Protein AF-0000000079738218 (afdb_homodimer)

Organism: Coffea canephora (NCBI:txid49390)

Secondary structure (DSSP, 8-state):
-------------------------HHHHHTT----TT-TTTTTS-TT-HHHHHHHHHHH-HHHHHHHHHHS-HHHHHHHHHHHHHHHHHHHH-TTTHHHHHHHHHHHHHHHHHHHHHHHHHHHHHHHHHHHHHHHHHHHHHS---------TTGGGSGGG------------------------------/-------------------------HHHHHTT----TT-TTTTTS-TT-HHHHHHHHHHH-HHHHHHHHHHS-HHHHHHHHHHHHHHHHHHHH-TTTHHHHHHHHHHHHHHHHHHHHHHHHHHHHHHHHHHHHHHHHHHHHHS---------TTSTTTGGG-----------------TT-----------

pLDDT: mean 72.13, std 31.05, range [17.64, 98.94]

Radius of gyration: 42.07 Å; Cα contacts (8 Å, |Δi|>4): 258; chains: 2; bounding box: 99×129×127 Å

Foldseek 3Di:
DPPPPPPPDPPDPPVPPVPPPPDAFLQCVVVVHDHDPVRPCCVQGHPVHNVLCVLLCVVQNPVRLSVVLVVDDVVCNNVVSVVSSQQSVQCVVPVPQGVVVVVVVVVVVVVVVVVVVVVVVVVVVVVVVVVVVVVVVVVCVVCPDDPPPPPPPPPPVPDPPPPPPPDPPPPPDPVCPCPPPVPDDPPPPDD/DDPPPPPPDPPDPPVPPVPPPPDAFLQCVVVVHDHDPVRPCCVQGHPVHNVLCVLLCVVQNPVRLSVVLVVDDVVCNNVVSVVSSQQSVQCVVPVPQGVVVVVVVVVVVVVVVVVVVVVVVVVVVVVVVVVVVVVVVVVCVVCPDDPPPPPCVVPVVPPPPPPPPPDPPPPDDPPPPCPVDDPDDDDDDDD

Structure (mmCIF, N/CA/C/O backbone):
data_AF-0000000079738218-model_v1
#
loop_
_entity.id
_entity.type
_entity.pdbx_description
1 polymer 'LOB domain-containing protein'
#
loop_
_atom_site.group_PDB
_atom_site.id
_atom_site.type_symbol
_atom_site.label_atom_id
_atom_site.label_alt_id
_atom_site.label_comp_id
_atom_site.label_asym_id
_atom_site.label_entity_id
_atom_site.label_seq_id
_atom_site.pdbx_PDB_ins_code
_atom_site.Cartn_x
_atom_site.Cartn_y
_atom_site.Cartn_z
_atom_site.occupancy
_atom_site.B_iso_or_equiv
_atom_site.auth_seq_id
_atom_site.auth_comp_id
_atom_site.auth_asym_id
_atom_site.auth_atom_id
_atom_site.pdbx_PDB_model_num
ATOM 1 N N . MET A 1 1 ? -51.562 2.41 74.438 1 31.67 1 MET A N 1
ATOM 2 C CA . MET A 1 1 ? -50.406 3.205 74.062 1 31.67 1 MET A CA 1
ATOM 3 C C . MET A 1 1 ? -49.875 2.715 72.688 1 31.67 1 MET A C 1
ATOM 5 O O . MET A 1 1 ? -49.344 1.608 72.625 1 31.67 1 MET A O 1
ATOM 9 N N . GLU A 1 2 ? -50.594 3.092 71.562 1 37 2 GLU A N 1
ATOM 10 C CA . GLU A 1 2 ? -50.5 2.82 70.125 1 37 2 GLU A CA 1
ATOM 11 C C . GLU A 1 2 ? -49.188 3.346 69.562 1 37 2 GLU A C 1
ATOM 13 O O . GLU A 1 2 ? -48.875 4.523 69.688 1 37 2 GLU A O 1
ATOM 18 N N . HIS A 1 3 ? -48.188 2.527 69.5 1 36.22 3 HIS A N 1
ATOM 19 C CA . HIS A 1 3 ? -46.844 2.736 68.938 1 36.22 3 HIS A CA 1
ATOM 20 C C . HIS A 1 3 ? -46.938 3.215 67.5 1 36.22 3 HIS A C 1
ATOM 22 O O . HIS A 1 3 ? -47.406 2.486 66.625 1 36.22 3 HIS A O 1
ATOM 28 N N . CYS A 1 4 ? -47.188 4.48 67.25 1 35.5 4 CYS A N 1
ATOM 29 C CA . CYS A 1 4 ? -47.188 5.129 65.938 1 35.5 4 CYS A CA 1
ATOM 30 C C . CYS A 1 4 ? -45.875 4.887 65.25 1 35.5 4 CYS A C 1
ATOM 32 O O . CYS A 1 4 ? -44.812 5.258 65.75 1 35.5 4 CYS A O 1
ATOM 34 N N . ARG A 1 5 ? -45.781 3.814 64.438 1 33.47 5 ARG A N 1
ATOM 35 C CA . ARG A 1 5 ? -44.688 3.449 63.562 1 33.47 5 ARG A CA 1
ATOM 36 C C . ARG A 1 5 ? -44.281 4.617 62.656 1 33.47 5 ARG A C 1
ATOM 38 O O . ARG A 1 5 ? -45.094 5.141 61.906 1 33.47 5 ARG A O 1
ATOM 45 N N . GLN A 1 6 ? -43.406 5.527 63.188 1 34.97 6 GLN A N 1
ATOM 46 C CA . GLN A 1 6 ? -42.781 6.566 62.375 1 34.97 6 GLN A CA 1
ATOM 47 C C . GLN A 1 6 ? -42.281 6 61.031 1 34.97 6 GLN A C 1
ATOM 49 O O . GLN A 1 6 ? -41.562 5.008 61 1 34.97 6 GLN A O 1
ATOM 54 N N . GLN A 1 7 ? -43.062 6.129 59.969 1 33.34 7 GLN A N 1
ATOM 55 C CA . GLN A 1 7 ? -42.719 5.836 58.594 1 33.34 7 GLN A CA 1
ATOM 56 C C . GLN A 1 7 ? -41.438 6.555 58.188 1 33.34 7 GLN A C 1
ATOM 58 O O . GLN A 1 7 ? -41.344 7.781 58.25 1 33.34 7 GLN A O 1
ATOM 63 N N . SER A 1 8 ? -40.219 5.934 58.406 1 39.81 8 SER A N 1
ATOM 64 C CA . SER A 1 8 ? -38.938 6.398 57.906 1 39.81 8 SER A CA 1
ATOM 65 C C . SER A 1 8 ? -39.031 6.836 56.438 1 39.81 8 SER A C 1
ATOM 67 O O . SER A 1 8 ? -39.531 6.094 55.594 1 39.81 8 SER A O 1
ATOM 69 N N . THR A 1 9 ? -39.219 8.141 56.188 1 42.69 9 THR A N 1
ATOM 70 C CA . THR A 1 9 ? -39.188 8.711 54.875 1 42.69 9 THR A CA 1
ATOM 71 C C . THR A 1 9 ? -37.938 8.203 54.094 1 42.69 9 THR A C 1
ATOM 73 O O . THR A 1 9 ? -36.844 8.133 54.656 1 42.69 9 THR A O 1
ATOM 76 N N . PRO A 1 10 ? -38.125 7.438 53 1 45.19 10 PRO A N 1
ATOM 77 C CA . PRO A 1 10 ? -37 6.934 52.188 1 45.19 10 PRO A CA 1
ATOM 78 C C . PRO A 1 10 ? -35.969 8.016 51.906 1 45.19 10 PRO A C 1
ATOM 80 O O . PRO A 1 10 ? -36.312 9.203 51.875 1 45.19 10 PRO A O 1
ATOM 83 N N . PRO A 1 11 ? -34.656 7.828 52.219 1 42.53 11 PRO A N 1
ATOM 84 C CA . PRO A 1 11 ? -33.625 8.82 51.938 1 42.53 11 PRO A CA 1
ATOM 85 C C . PRO A 1 11 ? -33.75 9.398 50.531 1 42.53 11 PRO A C 1
ATOM 87 O O . PRO A 1 11 ? -34.281 8.75 49.625 1 42.53 11 PRO A O 1
ATOM 90 N N . CYS A 1 12 ? -33.906 10.711 50.375 1 43.84 12 CYS A N 1
ATOM 91 C CA . CYS A 1 12 ? -33.875 11.438 49.125 1 43.84 12 CYS A CA 1
ATOM 92 C C . CYS A 1 12 ? -32.75 10.93 48.219 1 43.84 12 CYS A C 1
ATOM 94 O O . CYS A 1 12 ? -31.641 10.672 48.719 1 43.84 12 CYS A O 1
ATOM 96 N N . PRO A 1 13 ? -33.062 10.305 47.094 1 39.94 13 PRO A N 1
ATOM 97 C CA . PRO A 1 13 ? -31.953 9.922 46.188 1 39.94 13 PRO A CA 1
ATOM 98 C C . PRO A 1 13 ? -30.875 10.992 46.094 1 39.94 13 PRO A C 1
ATOM 100 O O . PRO A 1 13 ? -31.156 12.18 46.281 1 39.94 13 PRO A O 1
ATOM 103 N N . ASP A 1 14 ? -29.703 10.82 46.656 1 41.62 14 ASP A N 1
ATOM 104 C CA . ASP A 1 14 ? -28.547 11.688 46.469 1 41.62 14 ASP A CA 1
ATOM 105 C C . ASP A 1 14 ? -28.531 12.312 45.094 1 41.62 14 ASP A C 1
ATOM 107 O O . ASP A 1 14 ? -28.406 11.602 44.094 1 41.62 14 ASP A O 1
ATOM 111 N N . GLN A 1 15 ? -29.344 13.273 44.75 1 40.94 15 GLN A N 1
ATOM 112 C CA . GLN A 1 15 ? -29.312 14.086 43.531 1 40.94 15 GLN A CA 1
ATOM 113 C C . GLN A 1 15 ? -27.875 14.367 43.094 1 40.94 15 GLN A C 1
ATOM 115 O O . GLN A 1 15 ? -27.641 15.078 42.125 1 40.94 15 GLN A O 1
ATOM 120 N N . ASN A 1 16 ? -27.016 14.406 44.094 1 41.84 16 ASN A N 1
ATOM 121 C CA . ASN A 1 16 ? -25.703 14.836 43.625 1 41.84 16 ASN A CA 1
ATOM 122 C C . ASN A 1 16 ? -25.156 13.883 42.562 1 41.84 16 ASN A C 1
ATOM 124 O O . ASN A 1 16 ? -24.219 13.133 42.812 1 41.84 16 ASN A O 1
ATOM 128 N N . ALA A 1 17 ? -26 13.039 42 1 43.94 17 ALA A N 1
ATOM 129 C CA . ALA A 1 17 ? -25.375 12.305 40.906 1 43.94 17 ALA A CA 1
ATOM 130 C C . ALA A 1 17 ? -24.547 13.242 40.031 1 43.94 17 ALA A C 1
ATOM 132 O O . ALA A 1 17 ? -25.062 14.234 39.5 1 43.94 17 ALA A O 1
ATOM 133 N N . THR A 1 18 ? -23.297 13.508 40.438 1 44.38 18 THR A N 1
ATOM 134 C CA . THR A 1 18 ? -22.375 14.172 39.531 1 44.38 18 THR A CA 1
ATOM 135 C C . THR A 1 18 ? -22.719 13.844 38.062 1 44.38 18 THR A C 1
ATOM 137 O O . THR A 1 18 ? -22.984 12.68 37.75 1 44.38 18 THR A O 1
ATOM 140 N N . PRO A 1 19 ? -23.375 14.75 37.406 1 48.25 19 PRO A N 1
ATOM 141 C CA . PRO A 1 19 ? -23.656 14.469 36 1 48.25 19 PRO A CA 1
ATOM 142 C C . PRO A 1 19 ? -22.641 13.516 35.375 1 48.25 19 PRO A C 1
ATOM 144 O O . PRO A 1 19 ? -21.516 13.422 35.844 1 48.25 19 PRO A O 1
ATOM 147 N N . PRO A 1 20 ? -23 12.477 34.812 1 47.41 20 PRO A N 1
ATOM 148 C CA . PRO A 1 20 ? -22 11.609 34.156 1 47.41 20 PRO A CA 1
ATOM 149 C C . PRO A 1 20 ? -20.812 12.391 33.625 1 47.41 20 PRO A C 1
ATOM 151 O O . PRO A 1 20 ? -21 13.391 32.906 1 47.41 20 PRO A O 1
ATOM 154 N N . ILE A 1 21 ? -19.812 12.828 34.344 1 48.22 21 ILE A N 1
ATOM 155 C CA . ILE A 1 21 ? -18.547 13.398 33.906 1 48.22 21 ILE A CA 1
ATOM 156 C C . ILE A 1 21 ? -18.281 13.039 32.438 1 48.22 21 ILE A C 1
ATOM 158 O O . ILE A 1 21 ? -18.141 11.859 32.125 1 48.22 21 ILE A O 1
ATOM 162 N N . GLN A 1 22 ? -19.016 13.57 31.594 1 59.44 22 GLN A N 1
ATOM 163 C CA . GLN A 1 22 ? -18.766 13.352 30.188 1 59.44 22 GLN A CA 1
ATOM 164 C C . GLN A 1 22 ? -17.266 13.461 29.875 1 59.44 22 GLN A C 1
ATOM 166 O O . GLN A 1 22 ? -16.641 14.469 30.172 1 59.44 22 GLN A O 1
ATOM 171 N N . TYR A 1 23 ? -16.344 12.523 30.047 1 78.25 23 TYR A N 1
ATOM 172 C CA . TYR A 1 23 ? -14.906 12.453 29.797 1 78.25 23 TYR A CA 1
ATOM 173 C C . TYR A 1 23 ? -14.555 13.023 28.438 1 78.25 23 TYR A C 1
ATOM 175 O O . TYR A 1 23 ? -15.234 12.734 27.438 1 78.25 23 TYR A O 1
ATOM 183 N N . PRO A 1 24 ? -13.781 14.148 28.406 1 90.19 24 PRO A N 1
ATOM 184 C CA . PRO A 1 24 ? -13.336 14.711 27.125 1 90.19 24 PRO A CA 1
ATOM 185 C C . PRO A 1 24 ? -12.789 13.648 26.172 1 90.19 24 PRO A C 1
ATOM 187 O O . PRO A 1 24 ? -12.32 12.602 26.609 1 90.19 24 PRO A O 1
ATOM 190 N N . CYS A 1 25 ? -13.047 13.82 24.938 1 95.44 25 CYS A N 1
ATOM 191 C CA . CYS A 1 25 ? -12.477 12.891 23.969 1 95.44 25 CYS A CA 1
ATOM 192 C C . CYS A 1 25 ? -10.953 12.953 24 1 95.44 25 CYS A C 1
ATOM 194 O O . CYS A 1 25 ? -10.375 13.859 24.594 1 95.44 25 CYS A O 1
ATOM 196 N N . ALA A 1 26 ? -10.273 12.062 23.469 1 96.69 26 ALA A N 1
ATOM 197 C CA . ALA A 1 26 ? -8.82 11.961 23.5 1 96.69 26 ALA A CA 1
ATOM 198 C C . ALA A 1 26 ? -8.172 13.141 22.781 1 96.69 26 ALA A C 1
ATOM 200 O O . ALA A 1 26 ? -7.102 13.609 23.172 1 96.69 26 ALA A O 1
ATOM 201 N N . ALA A 1 27 ? -8.844 13.625 21.75 1 97 27 ALA A N 1
ATOM 202 C CA . ALA A 1 27 ? -8.32 14.758 20.984 1 97 27 ALA A CA 1
ATOM 203 C C . ALA A 1 27 ? -8.312 16.031 21.828 1 97 27 ALA A C 1
ATOM 205 O O . ALA A 1 27 ? -7.277 16.688 21.938 1 97 27 ALA A O 1
ATOM 206 N N . CYS A 1 28 ? -9.391 16.312 22.422 1 96.81 28 CYS A N 1
ATOM 207 C CA . CYS A 1 28 ? -9.508 17.531 23.203 1 96.81 28 CYS A CA 1
ATOM 208 C C . CYS A 1 28 ? -8.602 17.484 24.422 1 96.81 28 CYS A C 1
ATOM 210 O O . CYS A 1 28 ? -8.016 18.5 24.812 1 96.81 28 CYS A O 1
ATOM 212 N N . LYS A 1 29 ? -8.492 16.344 25 1 95.31 29 LYS A N 1
ATOM 213 C CA . LYS A 1 29 ? -7.555 16.172 26.094 1 95.31 29 LYS A CA 1
ATOM 214 C C . LYS A 1 29 ? -6.125 16.469 25.656 1 95.31 29 LYS A C 1
ATOM 216 O O . LYS A 1 29 ? -5.391 17.188 26.328 1 95.31 29 LYS A O 1
ATOM 221 N N . SER A 1 30 ? -5.742 15.867 24.547 1 95.62 30 SER A N 1
ATOM 222 C CA . SER A 1 30 ? -4.395 16.031 24.016 1 95.62 30 SER A CA 1
ATOM 223 C C . SER A 1 30 ? -4.129 17.484 23.625 1 95.62 30 SER A C 1
ATOM 225 O O . SER A 1 30 ? -3 17.969 23.734 1 95.62 30 SER A O 1
ATOM 227 N N . LEU A 1 31 ? -5.113 18.125 23.172 1 95.5 31 LEU A N 1
ATOM 228 C CA . LEU A 1 31 ? -4.969 19.5 22.703 1 95.5 31 LEU A CA 1
ATOM 229 C C . LEU A 1 31 ? -5.18 20.5 23.844 1 95.5 31 LEU A C 1
ATOM 231 O O . LEU A 1 31 ? -5.078 21.703 23.641 1 95.5 31 LEU A O 1
ATOM 235 N N . ARG A 1 32 ? -5.547 19.953 24.984 1 94.38 32 ARG A N 1
ATOM 236 C CA . ARG A 1 32 ? -5.754 20.75 26.188 1 94.38 32 ARG A CA 1
ATOM 237 C C . ARG A 1 32 ? -6.836 21.797 25.969 1 94.38 32 ARG A C 1
ATOM 239 O O . ARG A 1 32 ? -6.637 22.984 26.281 1 94.38 32 ARG A O 1
ATOM 246 N N . ARG A 1 33 ? -7.918 21.359 25.453 1 93.5 33 ARG A N 1
ATOM 247 C CA . ARG A 1 33 ? -9.086 22.219 25.266 1 93.5 33 ARG A CA 1
ATOM 248 C C . ARG A 1 33 ? -10.344 21.562 25.828 1 93.5 33 ARG A C 1
ATOM 250 O O . ARG A 1 33 ? -10.352 20.359 26.125 1 93.5 33 ARG A O 1
ATOM 257 N N . ARG A 1 34 ? -11.336 22.406 25.984 1 93.31 34 ARG A N 1
ATOM 258 C CA . ARG A 1 34 ? -12.633 21.891 26.422 1 93.31 34 ARG A CA 1
ATOM 259 C C . ARG A 1 34 ? -13.32 21.109 25.312 1 93.31 34 ARG A C 1
ATOM 261 O O . ARG A 1 34 ? -13.305 21.516 24.156 1 93.31 34 ARG A O 1
ATOM 268 N N . CYS A 1 35 ? -13.883 20 25.703 1 95.31 35 CYS A N 1
ATOM 269 C CA . CYS A 1 35 ? -14.57 19.141 24.75 1 95.31 35 CYS A CA 1
ATOM 270 C C . CYS A 1 35 ? -16.062 19.438 24.719 1 95.31 35 CYS A C 1
ATOM 272 O O . CYS A 1 35 ? -16.797 19.016 25.609 1 95.31 35 CYS A O 1
ATOM 274 N N . PRO A 1 36 ? -16.547 20.125 23.719 1 93.38 36 PRO A N 1
ATOM 275 C CA . PRO A 1 36 ? -17.969 20.438 23.656 1 93.38 36 PRO A CA 1
ATOM 276 C C . PRO A 1 36 ? -18.828 19.219 23.312 1 93.38 36 PRO A C 1
ATOM 278 O O . PRO A 1 36 ? -18.297 18.203 22.859 1 93.38 36 PRO A O 1
ATOM 281 N N . ASP A 1 37 ? -20.125 19.234 23.5 1 91.12 37 ASP A N 1
ATOM 282 C CA . ASP A 1 37 ? -21.047 18.141 23.266 1 91.12 37 ASP A CA 1
ATOM 283 C C . ASP A 1 37 ? -21.094 17.766 21.781 1 91.12 37 ASP A C 1
ATOM 285 O O . ASP A 1 37 ? -21.297 16.594 21.438 1 91.12 37 ASP A O 1
ATOM 289 N N . ASN A 1 38 ? -20.797 18.641 20.875 1 92 38 ASN A N 1
ATOM 290 C CA . ASN A 1 38 ? -20.828 18.406 19.438 1 92 38 ASN A CA 1
ATOM 291 C C . ASN A 1 38 ? -19.438 18.344 18.844 1 92 38 ASN A C 1
ATOM 293 O O . ASN A 1 38 ? -19.203 18.797 17.719 1 92 38 ASN A O 1
ATOM 297 N N . CYS A 1 39 ? -18.547 17.797 19.641 1 94.38 39 CYS A N 1
ATOM 298 C CA . CYS A 1 39 ? -17.172 17.719 19.188 1 94.38 39 CYS A CA 1
ATOM 299 C C . CYS A 1 39 ? -17.047 16.844 17.953 1 94.38 39 CYS A C 1
ATOM 301 O O . CYS A 1 39 ? -17.422 15.672 17.969 1 94.38 39 CYS A O 1
ATOM 303 N N . VAL A 1 40 ? -16.5 17.359 16.906 1 93.69 40 VAL A N 1
ATOM 304 C CA . VAL A 1 40 ? -16.422 16.688 15.617 1 93.69 40 VAL A CA 1
ATOM 305 C C . VAL A 1 40 ? -15.438 15.523 15.688 1 93.69 40 VAL A C 1
ATOM 307 O O . VAL A 1 40 ? -15.516 14.586 14.891 1 93.69 40 VAL A O 1
ATOM 310 N N . LEU A 1 41 ? -14.578 15.539 16.656 1 96.06 41 LEU A N 1
ATOM 311 C CA . LEU A 1 41 ? -13.523 14.531 16.734 1 96.06 41 LEU A CA 1
ATOM 312 C C . LEU A 1 41 ? -13.914 13.422 17.703 1 96.06 41 LEU A C 1
ATOM 314 O O . LEU A 1 41 ? -13.367 12.312 17.641 1 96.06 41 LEU A O 1
ATOM 318 N N . ALA A 1 42 ? -14.883 13.641 18.578 1 95.56 42 ALA A N 1
ATOM 319 C CA . ALA A 1 42 ? -15.234 12.75 19.688 1 95.56 42 ALA A CA 1
ATOM 320 C C . ALA A 1 42 ? -15.633 11.375 19.172 1 95.56 42 ALA A C 1
ATOM 322 O O . ALA A 1 42 ? -15.234 10.352 19.734 1 95.56 42 ALA A O 1
ATOM 323 N N . PRO A 1 43 ? -16.359 11.266 18.078 1 94.94 43 PRO A N 1
ATOM 324 C CA . PRO A 1 43 ? -16.781 9.945 17.609 1 94.94 43 PRO A CA 1
ATOM 325 C C . PRO A 1 43 ? -15.602 9.094 17.141 1 94.94 43 PRO A C 1
ATOM 327 O O . PRO A 1 43 ? -15.688 7.859 17.141 1 94.94 43 PRO A O 1
ATOM 330 N N . TYR A 1 44 ? -14.523 9.719 16.844 1 96.56 44 TYR A N 1
ATOM 331 C CA . TYR A 1 44 ? -13.438 8.992 16.188 1 96.56 44 TYR A CA 1
ATOM 332 C C . TYR A 1 44 ? -12.266 8.805 17.156 1 96.56 44 TYR A C 1
ATOM 334 O O . TYR A 1 44 ? -11.367 7.996 16.891 1 96.56 44 TYR A O 1
ATOM 342 N N . PHE A 1 45 ? -12.32 9.562 18.266 1 96.88 45 PHE A N 1
ATOM 343 C CA . PHE A 1 45 ? -11.211 9.508 19.219 1 96.88 45 PHE A CA 1
ATOM 344 C C . PHE A 1 45 ? -11.727 9.422 20.656 1 96.88 45 PHE A C 1
ATOM 346 O O . PHE A 1 45 ? -11.57 10.359 21.438 1 96.88 45 PHE A O 1
ATOM 353 N N . PRO A 1 46 ? -12.203 8.281 20.984 1 94.31 46 PRO A N 1
ATOM 354 C CA . PRO A 1 46 ? -12.688 8.109 22.359 1 94.31 46 PRO A CA 1
ATOM 355 C C . PRO A 1 46 ? -11.562 8.188 23.391 1 94.31 46 PRO A C 1
ATOM 357 O O . PRO A 1 46 ? -10.398 7.945 23.062 1 94.31 46 PRO A O 1
ATOM 360 N N . SER A 1 47 ? -11.875 8.453 24.609 1 92.88 47 SER A N 1
ATOM 361 C CA . SER A 1 47 ? -10.914 8.641 25.688 1 92.88 47 SER A CA 1
ATOM 362 C C . SER A 1 47 ? -10.156 7.352 25.984 1 92.88 47 SER A C 1
ATOM 364 O O . SER A 1 47 ? -9.039 7.387 26.5 1 92.88 47 SER A O 1
ATOM 366 N N . SER A 1 48 ? -10.742 6.309 25.594 1 92.75 48 SER A N 1
ATOM 367 C CA . SER A 1 48 ? -10.133 5.008 25.844 1 92.75 48 SER A CA 1
ATOM 368 C C . SER A 1 48 ? -9.008 4.719 24.859 1 92.75 48 SER A C 1
ATOM 370 O O . SER A 1 48 ? -8.203 3.812 25.078 1 92.75 48 SER A O 1
ATOM 372 N N . GLU A 1 49 ? -8.875 5.492 23.734 1 92.88 49 GLU A N 1
ATOM 373 C CA . GLU A 1 49 ? -7.859 5.254 22.719 1 92.88 49 GLU A CA 1
ATOM 374 C C . GLU A 1 49 ? -7.02 6.5 22.469 1 92.88 49 GLU A C 1
ATOM 376 O O . GLU A 1 49 ? -6.98 7.02 21.344 1 92.88 49 GLU A O 1
ATOM 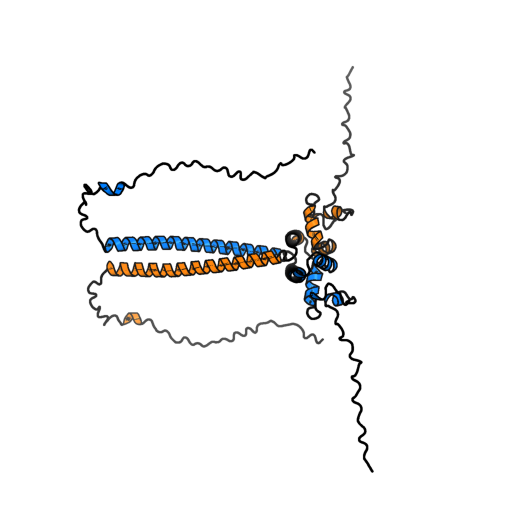381 N N . PRO A 1 50 ? -6.301 6.93 23.438 1 93.38 50 PRO A N 1
ATOM 382 C CA . PRO A 1 50 ? -5.559 8.188 23.312 1 93.38 50 PRO A CA 1
ATOM 383 C C . PRO A 1 50 ? -4.469 8.125 22.234 1 93.38 50 PRO A C 1
ATOM 385 O O . PRO A 1 50 ? -4.168 9.133 21.594 1 93.38 50 PRO A O 1
ATOM 388 N N . LEU A 1 51 ? -3.896 6.977 21.984 1 96.25 51 LEU A N 1
ATOM 389 C CA . LEU A 1 51 ? -2.805 6.836 21.016 1 96.25 51 LEU A CA 1
ATOM 390 C C . LEU A 1 51 ? -3.303 7.051 19.594 1 96.25 51 LEU A C 1
ATOM 392 O O . LEU A 1 51 ? -2.57 7.566 18.75 1 96.25 51 LEU A O 1
ATOM 396 N N . ARG A 1 52 ? -4.547 6.715 19.422 1 97.06 52 ARG A N 1
ATOM 397 C CA . ARG A 1 52 ? -5.133 6.844 18.094 1 97.06 52 ARG A CA 1
ATOM 398 C C . ARG A 1 52 ? -5.055 8.281 17.609 1 97.06 52 ARG A C 1
ATOM 400 O O . ARG A 1 52 ? -4.621 8.531 16.484 1 97.06 52 ARG A O 1
ATOM 407 N N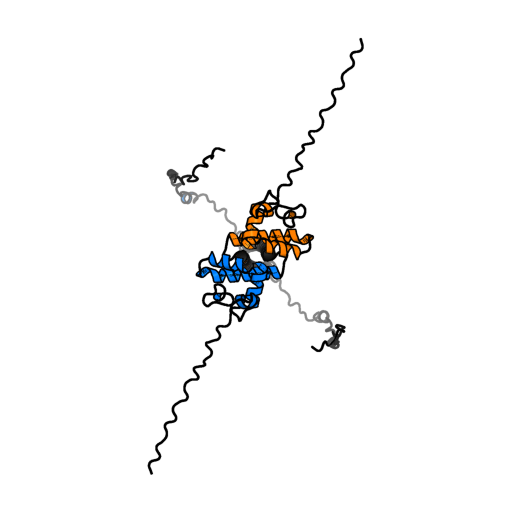 . PHE A 1 53 ? -5.426 9.195 18.422 1 96.88 53 PHE A N 1
ATOM 408 C CA . PHE A 1 53 ? -5.379 10.602 18.031 1 96.88 53 PHE A CA 1
ATOM 409 C C . PHE A 1 53 ? -3.938 11.078 17.906 1 96.88 53 PHE A C 1
ATOM 411 O O . PHE A 1 53 ? -3.607 11.828 16.984 1 96.88 53 PHE A O 1
ATOM 418 N N . THR A 1 54 ? -3.059 10.648 18.781 1 97.19 54 THR A N 1
ATOM 419 C CA . THR A 1 54 ? -1.666 11.078 18.766 1 97.19 54 THR A CA 1
ATOM 420 C C . THR A 1 54 ? -1 10.711 17.453 1 97.19 54 THR A C 1
ATOM 422 O O . THR A 1 54 ? -0.245 11.508 16.891 1 97.19 54 THR A O 1
ATOM 425 N N . ILE A 1 55 ? -1.336 9.586 17 1 97.25 55 ILE A N 1
ATOM 426 C CA . ILE A 1 55 ? -0.738 9.062 15.773 1 97.25 55 ILE A CA 1
ATOM 427 C C . ILE A 1 55 ? -1.151 9.93 14.578 1 97.25 55 ILE A C 1
ATOM 429 O O . ILE A 1 55 ? -0.301 10.398 13.82 1 97.25 55 ILE A O 1
ATOM 433 N N . VAL A 1 56 ? -2.41 10.141 14.531 1 97.62 56 VAL A N 1
ATOM 434 C CA . VAL A 1 56 ? -2.898 10.852 13.352 1 97.62 56 VAL A CA 1
ATOM 435 C C . VAL A 1 56 ? -2.568 12.336 13.477 1 97.62 56 VAL A C 1
ATOM 437 O O . VAL A 1 56 ? -2.262 12.992 12.477 1 97.62 56 VAL A O 1
ATOM 440 N N . HIS A 1 57 ? -2.535 12.875 14.625 1 96.81 57 HIS A N 1
ATOM 441 C CA . HIS A 1 57 ? -2.211 14.273 14.867 1 96.81 57 HIS A CA 1
ATOM 442 C C . HIS A 1 57 ? -0.768 14.578 14.484 1 96.81 57 HIS A C 1
ATOM 444 O O . HIS A 1 57 ? -0.479 15.656 13.953 1 96.81 57 HIS A O 1
ATOM 450 N N . LYS A 1 58 ? 0.092 13.68 14.82 1 95.19 58 LYS A N 1
ATOM 451 C CA . LYS A 1 58 ? 1.513 13.875 14.547 1 95.19 58 LYS A CA 1
ATOM 452 C C . LYS A 1 58 ? 1.771 14.008 13.055 1 95.19 58 LYS A C 1
ATOM 454 O O . LYS A 1 58 ? 2.662 14.75 12.633 1 95.19 58 LYS A O 1
ATOM 459 N N . VAL A 1 59 ? 0.974 13.406 12.266 1 96.44 59 VAL A N 1
ATOM 460 C CA . VAL A 1 59 ? 1.265 13.312 10.836 1 96.44 59 VAL A CA 1
ATOM 461 C C . VAL A 1 59 ? 0.45 14.359 10.078 1 96.44 59 VAL A C 1
ATOM 463 O O . VAL A 1 59 ? 0.98 15.062 9.211 1 96.44 59 VAL A O 1
ATOM 466 N N . TYR A 1 60 ? -0.771 14.57 10.469 1 96.38 60 TYR A N 1
ATOM 467 C CA . TYR A 1 60 ? -1.65 15.391 9.641 1 96.38 60 TYR A CA 1
ATOM 468 C C . TYR A 1 60 ? -1.943 16.719 10.312 1 96.38 60 TYR A C 1
ATOM 470 O O . TYR A 1 60 ? -2.258 17.703 9.641 1 96.38 60 TYR A O 1
ATOM 478 N N . GLY A 1 61 ? -1.913 16.734 11.602 1 94.62 61 GLY A N 1
ATOM 479 C CA . GLY A 1 61 ? -2.348 17.922 12.336 1 94.62 61 GLY A CA 1
ATOM 480 C C . GLY A 1 61 ? -3.848 17.953 12.562 1 94.62 61 GLY A C 1
ATOM 481 O O . GLY A 1 61 ? -4.617 17.422 11.766 1 94.62 61 GLY A O 1
ATOM 482 N N . ALA A 1 62 ? -4.242 18.578 13.586 1 93.94 62 ALA A N 1
ATOM 483 C CA . ALA A 1 62 ? -5.641 18.609 14.008 1 93.94 62 ALA A CA 1
ATOM 484 C C . ALA A 1 62 ? -6.5 19.359 12.992 1 93.94 62 ALA A C 1
ATOM 486 O O . ALA A 1 62 ? -7.594 18.906 12.648 1 93.94 62 ALA A O 1
ATOM 487 N N . SER A 1 63 ? -6.016 20.469 12.445 1 92.56 63 SER A N 1
ATOM 488 C CA . SER A 1 63 ? -6.785 21.281 11.516 1 92.56 63 SER A CA 1
ATOM 489 C C . SER A 1 63 ? -7.066 20.531 10.219 1 92.56 63 SER A C 1
ATOM 491 O O . SER A 1 63 ? -8.18 20.578 9.695 1 92.56 63 SER A O 1
ATOM 493 N N . ASN A 1 64 ? -6.07 19.859 9.805 1 93.5 64 ASN A N 1
ATOM 494 C CA . ASN A 1 64 ? -6.23 19.109 8.562 1 93.5 64 ASN A CA 1
ATOM 495 C C . ASN A 1 64 ? -7.191 17.938 8.734 1 93.5 64 ASN A C 1
ATOM 497 O O . ASN A 1 64 ? -7.961 17.625 7.828 1 93.5 64 ASN A O 1
ATOM 501 N N . ILE A 1 65 ? -7.137 17.312 9.883 1 95.88 65 ILE A N 1
ATOM 502 C CA . ILE A 1 65 ? -8.031 16.203 10.172 1 95.88 65 ILE A CA 1
ATOM 503 C C . ILE A 1 65 ? -9.484 16.688 10.148 1 95.88 65 ILE A C 1
ATOM 505 O O . ILE A 1 65 ? -10.336 16.078 9.492 1 95.88 65 ILE A O 1
ATOM 509 N N . VAL A 1 66 ? -9.734 17.766 10.805 1 95.56 66 VAL A N 1
ATOM 510 C CA . VAL A 1 66 ? -11.086 18.312 10.891 1 95.56 66 VAL A CA 1
ATOM 511 C C . VAL A 1 66 ? -11.562 18.719 9.5 1 95.56 66 VAL A C 1
ATOM 513 O O . VAL A 1 66 ? -12.695 18.422 9.109 1 95.56 66 VAL A O 1
ATOM 516 N N . ARG A 1 67 ? -10.695 19.391 8.758 1 95.06 67 ARG A N 1
ATOM 517 C CA . ARG A 1 67 ? -11.023 19.812 7.402 1 95.06 67 ARG A CA 1
ATOM 518 C C . ARG A 1 67 ? -11.414 18.609 6.539 1 95.06 67 ARG A C 1
ATOM 520 O O . ARG A 1 67 ? -12.406 18.656 5.816 1 95.06 67 ARG A O 1
ATOM 527 N N . ARG A 1 68 ? -10.727 17.531 6.645 1 94.75 68 ARG A N 1
ATOM 528 C CA . ARG A 1 68 ? -10.969 16.344 5.832 1 94.75 68 ARG A CA 1
ATOM 529 C C . ARG A 1 68 ? -12.281 15.672 6.227 1 94.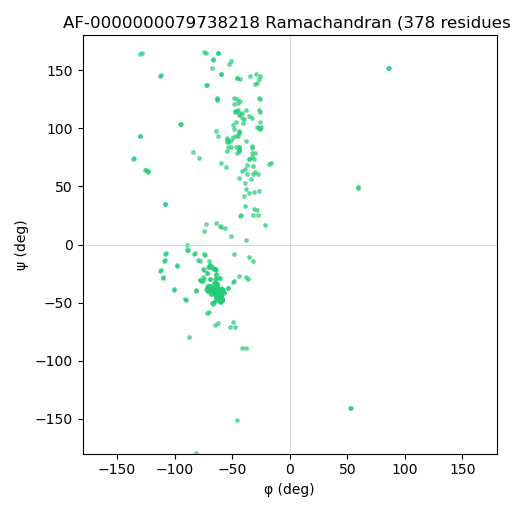75 68 ARG A C 1
ATOM 531 O O . ARG A 1 68 ? -13.031 15.203 5.363 1 94.75 68 ARG A O 1
ATOM 538 N N . LEU A 1 69 ? -12.477 15.656 7.469 1 95.19 69 LEU A N 1
ATOM 539 C CA . LEU A 1 69 ? -13.727 15.07 7.949 1 95.19 69 LEU A CA 1
ATOM 540 C C . LEU A 1 69 ? -14.93 15.859 7.453 1 95.19 69 LEU A C 1
ATOM 542 O O . LEU A 1 69 ? -15.945 15.281 7.074 1 95.19 69 LEU A O 1
ATOM 546 N N . GLN A 1 70 ? -14.758 17.125 7.391 1 94.44 70 GLN A N 1
ATOM 547 C CA . GLN A 1 70 ? -15.859 18 7.012 1 94.44 70 GLN A CA 1
ATOM 548 C C . GLN A 1 70 ? -16.141 17.906 5.516 1 94.44 70 GLN A C 1
ATOM 550 O O . GLN A 1 70 ? -17.25 18.219 5.066 1 94.44 70 GLN A O 1
ATOM 555 N N . GLU A 1 71 ? -15.172 17.484 4.789 1 94.88 71 GLU A N 1
ATOM 556 C CA . GLU A 1 71 ? -15.312 17.359 3.34 1 94.88 71 GLU A CA 1
ATOM 557 C C . GLU A 1 71 ? -15.992 16.047 2.959 1 94.88 71 GLU A C 1
ATOM 559 O O . GLU A 1 71 ? -16.438 15.891 1.823 1 94.88 71 GLU A O 1
ATOM 564 N N . LEU A 1 72 ? -16.203 15.188 3.896 1 96.94 72 LEU A N 1
ATOM 565 C CA . LEU A 1 72 ? -16.719 13.852 3.609 1 96.94 72 LEU A CA 1
ATOM 566 C C . LEU A 1 72 ? -18.125 13.68 4.164 1 96.94 72 LEU A C 1
ATOM 568 O O . LEU A 1 72 ? -18.469 14.25 5.203 1 96.94 72 LEU A O 1
ATOM 572 N N . PRO A 1 73 ? -18.922 12.898 3.396 1 96.69 73 PRO A N 1
ATOM 573 C CA . PRO A 1 73 ? -20.203 12.516 4.012 1 96.69 73 PRO A CA 1
ATOM 574 C C . PRO A 1 73 ? -20.016 11.742 5.316 1 96.69 73 PRO A C 1
ATOM 576 O O . PRO A 1 73 ? -19.031 11.016 5.473 1 96.69 73 PRO A O 1
ATOM 579 N N . GLU A 1 74 ? -20.938 11.922 6.254 1 94.88 74 GLU A N 1
ATOM 580 C CA . GLU A 1 74 ? -20.828 11.375 7.605 1 94.88 74 GLU A CA 1
ATOM 581 C C . GLU A 1 74 ? -20.578 9.875 7.574 1 94.88 74 GLU A C 1
ATOM 583 O O . GLU A 1 74 ? -19.812 9.352 8.383 1 94.88 74 GLU A O 1
ATOM 588 N N . HIS A 1 75 ? -21.188 9.148 6.656 1 96.81 75 HIS A N 1
ATOM 589 C CA . HIS A 1 75 ? -21.125 7.688 6.641 1 96.81 75 HIS A CA 1
ATOM 590 C C . HIS A 1 75 ? -19.75 7.203 6.172 1 96.81 75 HIS A C 1
ATOM 592 O O . HIS A 1 75 ? -19.422 6.027 6.328 1 96.81 75 HIS A O 1
ATOM 598 N N . GLN A 1 76 ? -18.922 8.125 5.688 1 98 76 GLN A N 1
ATOM 599 C CA . GLN A 1 76 ? -17.609 7.742 5.188 1 98 76 GLN A CA 1
ATOM 600 C C . GLN A 1 76 ? -16.516 8.188 6.145 1 98 76 GLN A C 1
ATOM 602 O O . GLN A 1 76 ? -15.352 7.793 5.988 1 98 76 GLN A O 1
ATOM 607 N N . ARG A 1 77 ? -16.828 8.945 7.148 1 97.69 77 ARG A N 1
ATOM 608 C CA . ARG A 1 77 ? -15.828 9.594 7.988 1 97.69 77 ARG A CA 1
ATOM 609 C C . ARG A 1 77 ? -15.094 8.578 8.852 1 97.69 77 ARG A C 1
ATOM 611 O O . ARG A 1 77 ? -13.891 8.688 9.07 1 97.69 77 ARG A O 1
ATOM 618 N N . SER A 1 78 ? -15.852 7.574 9.32 1 97.06 78 SER A N 1
ATOM 619 C CA . SER A 1 78 ? -15.219 6.555 10.148 1 97.06 78 SER A CA 1
ATOM 620 C C . SER A 1 78 ? -14.172 5.773 9.367 1 97.06 78 SER A C 1
ATOM 622 O O . SER A 1 78 ? -13.062 5.539 9.859 1 97.06 78 SER A O 1
ATOM 624 N N . ASP A 1 79 ? -14.516 5.414 8.148 1 97.94 79 ASP A N 1
ATOM 625 C CA . ASP A 1 79 ? -13.57 4.699 7.293 1 97.94 79 ASP A CA 1
ATOM 626 C C . ASP A 1 79 ? -12.359 5.57 6.965 1 97.94 79 ASP A C 1
ATOM 628 O O . ASP A 1 79 ? -11.227 5.086 6.953 1 97.94 79 ASP A O 1
ATOM 632 N N . ALA A 1 80 ? -12.586 6.781 6.699 1 98.38 80 ALA A N 1
ATOM 633 C CA . ALA A 1 80 ? -11.5 7.703 6.371 1 98.38 80 ALA A CA 1
ATOM 634 C C . ALA A 1 80 ? -10.547 7.871 7.551 1 98.38 80 ALA A C 1
ATOM 636 O O . ALA A 1 80 ? -9.328 7.871 7.375 1 98.38 80 ALA A O 1
ATOM 637 N N . MET A 1 81 ? -11.094 7.941 8.727 1 97.81 81 MET A N 1
ATOM 638 C CA . MET A 1 81 ? -10.25 8.094 9.906 1 97.81 81 MET A CA 1
ATOM 639 C C . MET A 1 81 ? -9.414 6.84 10.148 1 97.81 81 MET A C 1
ATOM 641 O O . MET A 1 81 ? -8.234 6.93 10.484 1 97.81 81 MET A O 1
ATOM 645 N N . ASN A 1 82 ? -10.047 5.723 9.938 1 98.19 82 ASN A N 1
ATOM 646 C CA . ASN A 1 82 ? -9.312 4.473 10.094 1 98.19 82 ASN A CA 1
ATOM 647 C C . ASN A 1 82 ? -8.148 4.383 9.109 1 98.19 82 ASN A C 1
ATOM 649 O O . ASN A 1 82 ? -7.043 3.979 9.492 1 98.19 82 ASN A O 1
ATOM 653 N N . SER A 1 83 ? -8.406 4.754 7.918 1 98.62 83 SER A N 1
ATOM 654 C CA . SER A 1 83 ? -7.355 4.719 6.902 1 98.62 83 SER A CA 1
ATOM 655 C C . SER A 1 83 ? -6.254 5.727 7.207 1 98.62 83 SER A C 1
ATOM 657 O O . SER A 1 83 ? -5.07 5.434 7.031 1 98.62 83 SER A O 1
ATOM 659 N N . MET A 1 84 ? -6.664 6.902 7.727 1 98.06 84 MET A N 1
ATOM 660 C CA . MET A 1 84 ? -5.688 7.934 8.062 1 98.06 84 MET A CA 1
ATOM 661 C C . MET A 1 84 ? -4.809 7.492 9.227 1 98.06 84 MET A C 1
ATOM 663 O O . MET A 1 84 ? -3.602 7.73 9.227 1 98.06 84 MET A O 1
ATOM 667 N N . VAL A 1 85 ? -5.43 6.859 10.188 1 98.31 85 VAL A N 1
ATOM 668 C CA . VAL A 1 85 ? -4.672 6.355 11.336 1 98.31 85 VAL A CA 1
ATOM 669 C C . VAL A 1 85 ? -3.688 5.285 10.875 1 98.31 85 VAL A C 1
ATOM 671 O O . VAL A 1 85 ? -2.527 5.277 11.289 1 98.31 85 VAL A O 1
ATOM 674 N N . TYR A 1 86 ? -4.125 4.402 9.984 1 98.69 86 TYR A N 1
ATOM 675 C CA . TYR A 1 86 ? -3.266 3.365 9.422 1 98.69 86 TYR A CA 1
ATOM 676 C C . TYR A 1 86 ? -2.064 3.979 8.711 1 98.69 86 TYR A C 1
ATOM 678 O O . TYR A 1 86 ? -0.925 3.559 8.93 1 98.69 86 TYR A O 1
ATOM 686 N N . GLU A 1 87 ? -2.293 4.941 7.93 1 98.5 87 GLU A N 1
ATOM 687 C CA . GLU A 1 87 ? -1.242 5.598 7.156 1 98.5 87 GLU A CA 1
ATOM 688 C C . GLU A 1 87 ? -0.297 6.379 8.062 1 98.5 87 GLU A C 1
ATOM 690 O O . GLU A 1 87 ? 0.92 6.359 7.867 1 98.5 87 GLU A O 1
ATOM 695 N N . ALA A 1 88 ? -0.909 7.043 8.984 1 98.31 88 ALA A N 1
ATOM 696 C CA . ALA A 1 88 ? -0.084 7.797 9.93 1 98.31 88 ALA A CA 1
ATOM 697 C C . ALA A 1 88 ? 0.838 6.871 10.711 1 98.31 88 ALA A C 1
ATOM 699 O O . ALA A 1 88 ? 2.016 7.176 10.914 1 98.31 88 ALA A O 1
ATOM 700 N N . ALA A 1 89 ? 0.266 5.781 11.133 1 98.44 89 ALA A N 1
ATOM 701 C CA . ALA A 1 89 ? 1.062 4.805 11.867 1 98.44 89 ALA A CA 1
ATOM 702 C C . ALA A 1 89 ? 2.223 4.289 11.016 1 98.44 89 ALA A C 1
ATOM 704 O O . ALA A 1 89 ? 3.338 4.125 11.516 1 98.44 89 ALA A O 1
ATOM 705 N N . ALA A 1 90 ? 1.997 4.047 9.773 1 98.38 90 ALA A N 1
ATOM 706 C CA . ALA A 1 90 ? 3.043 3.594 8.867 1 98.38 90 ALA A CA 1
ATOM 707 C C . ALA A 1 90 ? 4.152 4.637 8.734 1 98.38 90 ALA A C 1
ATOM 709 O O . ALA A 1 90 ? 5.336 4.293 8.703 1 98.38 90 ALA A O 1
ATOM 710 N N . ARG A 1 91 ? 3.75 5.875 8.695 1 97.38 91 ARG A N 1
ATOM 711 C CA . ARG A 1 91 ? 4.715 6.961 8.547 1 97.38 91 ARG A CA 1
ATOM 712 C C . ARG A 1 91 ? 5.547 7.137 9.812 1 97.38 91 ARG A C 1
ATOM 714 O O . ARG A 1 91 ? 6.73 7.477 9.734 1 97.38 91 ARG A O 1
ATOM 721 N N . ILE A 1 92 ? 4.914 6.941 10.906 1 97.19 92 ILE A N 1
ATOM 722 C CA . ILE A 1 92 ? 5.641 7.035 12.164 1 97.19 92 ILE A CA 1
ATOM 723 C C . ILE A 1 92 ? 6.648 5.895 12.266 1 97.19 92 ILE A C 1
ATOM 725 O O . ILE A 1 92 ? 7.785 6.102 12.703 1 97.19 92 ILE A O 1
ATOM 729 N N . ARG A 1 93 ? 6.312 4.738 11.828 1 97.31 93 ARG A N 1
ATOM 730 C CA . ARG A 1 93 ? 7.188 3.574 11.867 1 97.31 93 ARG A CA 1
ATOM 731 C C . ARG A 1 93 ? 8.328 3.711 10.859 1 97.31 93 ARG A C 1
ATOM 733 O O . ARG A 1 93 ? 9.469 3.35 11.148 1 97.31 93 ARG A O 1
ATOM 740 N N . ASP A 1 94 ? 8.008 4.223 9.727 1 98.19 94 ASP A N 1
ATOM 741 C CA . ASP A 1 94 ? 8.953 4.461 8.648 1 98.19 94 ASP A CA 1
ATOM 742 C C . ASP A 1 94 ? 8.836 5.887 8.117 1 98.19 94 ASP A C 1
ATOM 744 O O . ASP A 1 94 ? 8.117 6.133 7.141 1 98.19 94 ASP A O 1
ATOM 748 N N . PRO A 1 95 ? 9.578 6.738 8.586 1 97.56 95 PRO A N 1
ATOM 749 C CA . PRO A 1 95 ? 9.438 8.156 8.25 1 97.56 95 PRO A CA 1
ATOM 750 C C . PRO A 1 95 ? 9.82 8.461 6.805 1 97.56 95 PRO A C 1
ATOM 752 O O . PRO A 1 95 ? 9.461 9.516 6.273 1 97.56 95 PRO A O 1
ATOM 755 N N . VAL A 1 96 ? 10.523 7.559 6.215 1 98.56 96 VAL A N 1
ATOM 756 C CA . VAL A 1 96 ? 11.008 7.82 4.863 1 98.56 96 VAL A CA 1
ATOM 757 C C . VAL A 1 96 ? 9.984 7.324 3.842 1 98.56 96 VAL A C 1
ATOM 759 O O . VAL A 1 96 ? 9.578 8.078 2.953 1 98.56 96 VAL A O 1
ATOM 762 N N . TYR A 1 97 ? 9.5 6.156 3.988 1 98.44 97 TYR A N 1
ATOM 763 C CA . TYR A 1 97 ? 8.719 5.586 2.895 1 98.44 97 TYR A CA 1
ATOM 764 C C . TYR A 1 97 ? 7.25 5.445 3.287 1 98.44 97 TYR A C 1
ATOM 766 O O . TYR A 1 97 ? 6.371 5.391 2.424 1 98.44 97 TYR A O 1
ATOM 774 N N . GLY A 1 98 ? 6.926 5.395 4.566 1 98.06 98 GLY A N 1
ATOM 775 C CA . GLY A 1 98 ? 5.539 5.293 4.996 1 98.06 98 GLY A CA 1
ATOM 776 C C . GLY A 1 98 ? 4.797 4.145 4.336 1 98.06 98 GLY A C 1
ATOM 777 O O . GLY A 1 98 ? 5.332 3.039 4.219 1 98.06 98 GLY A O 1
ATOM 778 N N . CYS A 1 99 ? 3.58 4.387 3.996 1 98.06 99 CYS A N 1
ATOM 779 C CA . CYS A 1 99 ? 2.748 3.371 3.363 1 98.06 99 CYS A CA 1
ATOM 780 C C . CYS A 1 99 ? 3.197 3.113 1.931 1 98.06 99 CYS A C 1
ATOM 782 O O . CYS A 1 99 ? 2.922 2.049 1.371 1 98.06 99 CYS A O 1
ATOM 784 N N . ALA A 1 100 ? 3.832 4.094 1.35 1 98.5 100 ALA A N 1
ATOM 785 C CA . ALA A 1 100 ? 4.387 3.891 0.014 1 98.5 100 ALA A CA 1
ATOM 786 C C . ALA A 1 100 ? 5.367 2.721 -0.001 1 98.5 100 ALA A C 1
ATOM 788 O O . ALA A 1 100 ? 5.434 1.973 -0.978 1 98.5 100 ALA A O 1
ATOM 789 N N . GLY A 1 101 ? 6.125 2.67 1.086 1 98.5 101 GLY A N 1
ATOM 790 C CA . GLY A 1 101 ? 7.008 1.522 1.217 1 98.5 101 GLY A CA 1
ATOM 791 C C . GLY A 1 101 ? 6.27 0.198 1.24 1 98.5 101 GLY A C 1
ATOM 792 O O . GLY A 1 101 ? 6.691 -0.766 0.598 1 98.5 101 GLY A O 1
ATOM 793 N N . THR A 1 102 ? 5.207 0.15 1.932 1 98.56 102 THR A N 1
ATOM 794 C CA . THR A 1 102 ? 4.383 -1.051 2.002 1 98.56 102 THR A CA 1
ATOM 795 C C . THR A 1 102 ? 3.826 -1.407 0.626 1 98.56 102 THR A C 1
ATOM 797 O O . THR A 1 102 ? 3.826 -2.576 0.235 1 98.56 102 THR A O 1
ATOM 800 N N . VAL A 1 103 ? 3.357 -0.426 -0.032 1 98.81 103 VAL A N 1
ATOM 801 C CA . VAL A 1 103 ? 2.807 -0.628 -1.368 1 98.81 103 VAL A CA 1
ATOM 802 C C . VAL A 1 103 ? 3.873 -1.225 -2.283 1 98.81 103 VAL A C 1
ATOM 804 O O . VAL A 1 103 ? 3.615 -2.193 -3.002 1 98.81 103 VAL A O 1
ATOM 807 N N . THR A 1 104 ? 5.023 -0.666 -2.262 1 98.69 104 THR A N 1
ATOM 808 C CA . THR A 1 104 ? 6.129 -1.145 -3.09 1 98.69 104 THR A CA 1
ATOM 809 C C . THR A 1 104 ? 6.469 -2.594 -2.752 1 98.69 104 THR A C 1
ATOM 811 O O . THR A 1 104 ? 6.699 -3.406 -3.648 1 98.69 104 THR A O 1
ATOM 814 N N . LEU A 1 105 ? 6.5 -2.859 -1.527 1 98.62 105 LEU A N 1
ATOM 815 C CA . LEU A 1 105 ? 6.816 -4.211 -1.085 1 98.62 105 LEU A CA 1
ATOM 816 C C . LEU A 1 105 ? 5.754 -5.199 -1.552 1 98.62 105 LEU A C 1
ATOM 818 O O . LEU A 1 105 ? 6.078 -6.289 -2.027 1 98.62 105 LEU A O 1
ATOM 822 N N . LEU A 1 106 ? 4.562 -4.844 -1.407 1 98.88 106 LEU A N 1
ATOM 823 C CA . LEU A 1 106 ? 3.471 -5.707 -1.834 1 98.88 106 LEU A CA 1
ATOM 824 C C . LEU A 1 106 ? 3.492 -5.906 -3.346 1 98.88 106 LEU A C 1
ATOM 826 O O . LEU A 1 106 ? 3.246 -7.012 -3.836 1 98.88 106 LEU A O 1
ATOM 830 N N . GLN A 1 107 ? 3.76 -4.891 -4.023 1 98.88 107 GLN A N 1
ATOM 831 C CA . GLN A 1 107 ? 3.865 -4.988 -5.473 1 98.88 107 GLN A CA 1
ATOM 832 C C . GLN A 1 107 ? 4.984 -5.945 -5.883 1 98.88 107 GLN A C 1
ATOM 834 O O . GLN A 1 107 ? 4.828 -6.723 -6.828 1 98.88 107 GLN A O 1
ATOM 839 N N . GLN A 1 108 ? 6.062 -5.895 -5.227 1 98.88 108 GLN A N 1
ATOM 840 C CA . GLN A 1 108 ? 7.164 -6.816 -5.492 1 98.88 108 GLN A CA 1
ATOM 841 C C . GLN A 1 108 ? 6.754 -8.258 -5.207 1 98.88 108 GLN A C 1
ATOM 843 O O . GLN A 1 108 ? 7.121 -9.172 -5.945 1 98.88 108 GLN A O 1
ATOM 848 N N . GLN A 1 109 ? 6.059 -8.406 -4.176 1 98.88 109 GLN A N 1
ATOM 849 C CA . GLN A 1 109 ? 5.562 -9.742 -3.844 1 98.88 109 GLN A CA 1
ATOM 850 C C . GLN A 1 109 ? 4.645 -10.273 -4.938 1 98.88 109 GLN A C 1
ATOM 852 O O . GLN A 1 109 ? 4.711 -11.453 -5.289 1 98.88 109 GLN A O 1
ATOM 857 N N . ILE A 1 110 ? 3.82 -9.477 -5.422 1 98.94 110 ILE A N 1
ATOM 858 C CA . ILE A 1 110 ? 2.891 -9.867 -6.477 1 98.94 110 ILE A CA 1
ATOM 859 C C . ILE A 1 110 ? 3.67 -10.312 -7.715 1 98.94 110 ILE A C 1
ATOM 861 O O . ILE A 1 110 ? 3.361 -11.344 -8.312 1 98.94 110 ILE A O 1
ATOM 865 N N . LEU A 1 111 ? 4.652 -9.523 -7.996 1 98.88 111 LEU A N 1
ATOM 866 C CA . LEU A 1 111 ? 5.477 -9.891 -9.141 1 98.88 111 LEU A CA 1
ATOM 867 C C . LEU A 1 111 ? 6.133 -11.25 -8.93 1 98.88 111 LEU A C 1
ATOM 869 O O . LEU A 1 111 ? 6.176 -12.07 -9.844 1 98.88 111 LEU A O 1
ATOM 873 N N . GLY A 1 112 ? 6.645 -11.469 -7.816 1 98.88 112 GLY A N 1
ATOM 874 C CA . GLY A 1 112 ? 7.238 -12.758 -7.5 1 98.88 112 GLY A CA 1
ATOM 875 C C . GLY A 1 112 ? 6.254 -13.906 -7.602 1 98.88 112 GLY A C 1
ATOM 876 O O . GLY A 1 112 ? 6.574 -14.953 -8.172 1 98.88 112 GLY A O 1
ATOM 877 N N . LEU A 1 113 ? 5.098 -13.695 -7.094 1 98.94 113 LEU A N 1
ATOM 878 C CA . LEU A 1 113 ? 4.066 -14.727 -7.141 1 98.94 113 LEU A CA 1
ATOM 879 C C . LEU A 1 113 ? 3.621 -14.984 -8.578 1 98.94 113 LEU A C 1
ATOM 881 O O . LEU A 1 113 ? 3.367 -16.125 -8.953 1 98.94 113 LEU A O 1
ATOM 885 N N . GLN A 1 114 ? 3.521 -13.977 -9.281 1 98.88 114 GLN A N 1
ATOM 886 C CA . GLN A 1 114 ? 3.156 -14.117 -10.688 1 98.88 114 GLN A CA 1
ATOM 887 C C . GLN A 1 114 ? 4.199 -14.938 -11.445 1 98.88 114 GLN A C 1
ATOM 889 O O . GLN A 1 114 ? 3.852 -15.75 -12.305 1 98.88 114 GLN A O 1
ATOM 894 N N . GLU A 1 115 ? 5.422 -14.734 -11.203 1 98.88 115 GLU A N 1
ATOM 895 C CA . GLU A 1 115 ? 6.492 -15.5 -11.836 1 98.88 115 GLU A CA 1
ATOM 896 C C . GLU A 1 115 ? 6.418 -16.969 -11.438 1 98.88 115 GLU A C 1
ATOM 898 O O . GLU A 1 115 ? 6.57 -17.859 -12.289 1 98.88 115 GLU A O 1
ATOM 903 N N . GLU A 1 116 ? 6.25 -17.172 -10.188 1 98.75 116 GLU A N 1
ATOM 904 C CA . GLU A 1 116 ? 6.125 -18.531 -9.695 1 98.75 116 GLU A CA 1
ATOM 905 C C . GLU A 1 116 ? 4.93 -19.25 -10.336 1 98.75 116 GLU A C 1
ATOM 907 O O . GLU A 1 116 ? 5.016 -20.422 -10.688 1 98.75 116 GLU A O 1
ATOM 912 N N . LEU A 1 117 ? 3.863 -18.562 -10.422 1 98.81 117 LEU A N 1
ATOM 913 C CA . LEU A 1 117 ? 2.674 -19.125 -11.047 1 98.81 117 LEU A CA 1
ATOM 914 C C . LEU A 1 117 ? 2.93 -19.453 -12.508 1 98.81 117 LEU A C 1
ATOM 916 O O . LEU A 1 117 ? 2.508 -20.5 -13 1 98.81 117 LEU A O 1
ATOM 920 N N . ALA A 1 118 ? 3.572 -18.594 -13.164 1 98.81 118 ALA A N 1
ATOM 921 C CA . ALA A 1 118 ? 3.914 -18.828 -14.562 1 98.81 118 ALA A CA 1
ATOM 922 C C . ALA A 1 118 ? 4.781 -20.078 -14.711 1 98.81 118 ALA A C 1
ATOM 924 O O . ALA A 1 118 ? 4.582 -20.875 -15.633 1 98.81 118 ALA A O 1
ATOM 925 N N . LYS A 1 119 ? 5.691 -20.219 -13.883 1 98.81 119 LYS A N 1
ATOM 926 C CA . LYS A 1 119 ? 6.555 -21.406 -13.891 1 98.81 119 LYS A CA 1
ATOM 927 C C . LYS A 1 119 ? 5.754 -22.672 -13.633 1 98.81 119 LYS A C 1
ATOM 929 O O . LYS A 1 119 ? 5.98 -23.688 -14.281 1 98.81 119 LYS A O 1
ATOM 934 N N . ALA A 1 120 ? 4.898 -22.578 -12.688 1 98.81 120 ALA A N 1
ATOM 935 C CA . ALA A 1 120 ? 4.059 -23.734 -12.375 1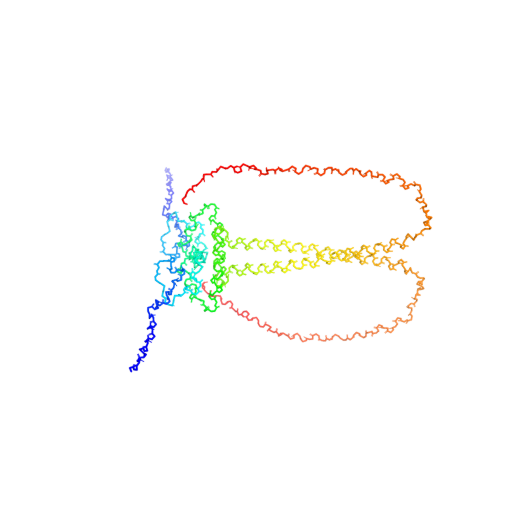 98.81 120 ALA A CA 1
ATOM 936 C C . ALA A 1 120 ? 3.164 -24.094 -13.555 1 98.81 120 ALA A C 1
ATOM 938 O O . ALA A 1 120 ? 2.986 -25.281 -13.867 1 98.81 120 ALA A O 1
ATOM 939 N N . GLN A 1 121 ? 2.637 -23.109 -14.156 1 98.56 121 GLN A N 1
ATOM 940 C CA . GLN A 1 121 ? 1.778 -23.328 -15.312 1 98.56 121 GLN A CA 1
ATOM 941 C C . GLN A 1 121 ? 2.561 -23.938 -16.469 1 98.56 121 GLN A C 1
ATOM 943 O O . GLN A 1 121 ? 2.053 -24.828 -17.172 1 98.56 121 GLN A O 1
ATOM 948 N N . ALA A 1 122 ? 3.748 -23.484 -16.641 1 98.75 122 ALA A N 1
ATOM 949 C CA . ALA A 1 122 ? 4.613 -24.078 -17.672 1 98.75 122 ALA A CA 1
ATOM 950 C C . ALA A 1 122 ? 4.918 -25.531 -17.359 1 98.75 122 ALA A C 1
ATOM 952 O O . ALA A 1 122 ? 4.934 -26.375 -18.266 1 98.75 122 ALA A O 1
ATOM 953 N N . GLU A 1 123 ? 5.203 -25.812 -16.156 1 98.44 123 GLU A N 1
ATOM 954 C CA . GLU A 1 123 ? 5.469 -27.188 -15.719 1 98.44 123 GLU A CA 1
ATOM 955 C C . GLU A 1 123 ? 4.262 -28.078 -15.969 1 98.44 123 GLU A C 1
ATOM 957 O O . GLU A 1 123 ? 4.41 -29.234 -16.406 1 98.44 123 GLU A O 1
ATOM 962 N N . ILE A 1 124 ? 3.09 -27.625 -15.688 1 98.62 124 ILE A N 1
ATOM 963 C CA . ILE A 1 124 ? 1.856 -28.375 -15.906 1 98.62 124 ILE A CA 1
ATOM 964 C C . ILE A 1 124 ? 1.702 -28.703 -17.391 1 98.62 124 ILE A C 1
ATOM 966 O O . ILE A 1 124 ? 1.384 -29.828 -17.75 1 98.62 124 ILE A O 1
ATOM 970 N N . LEU A 1 125 ? 1.963 -27.734 -18.203 1 98.38 125 LEU A N 1
ATOM 971 C CA . LEU A 1 125 ? 1.871 -27.938 -19.641 1 98.38 125 LEU A CA 1
ATOM 972 C C . LEU A 1 125 ? 2.869 -29 -20.094 1 98.38 125 LEU A C 1
ATOM 974 O O . LEU A 1 125 ? 2.537 -29.844 -20.922 1 98.38 125 LEU A O 1
ATOM 978 N N . ASN A 1 126 ? 4.016 -28.953 -19.609 1 98.19 126 ASN A N 1
ATOM 979 C CA . ASN A 1 126 ? 5.035 -29.938 -19.922 1 98.19 126 ASN A CA 1
ATOM 980 C C . ASN A 1 126 ? 4.613 -31.344 -19.5 1 98.19 126 ASN A C 1
ATOM 982 O O . ASN A 1 126 ? 4.777 -32.312 -20.25 1 98.19 126 ASN A O 1
ATOM 986 N N . MET A 1 127 ? 4.023 -31.469 -18.344 1 97.25 127 MET A N 1
ATOM 987 C CA . MET A 1 127 ? 3.607 -32.75 -17.812 1 97.25 127 MET A CA 1
ATOM 988 C C . MET A 1 127 ? 2.416 -33.312 -18.578 1 97.25 127 MET A C 1
ATOM 990 O O . MET A 1 127 ? 2.318 -34.531 -18.797 1 97.25 127 MET A O 1
ATOM 994 N N . GLN A 1 128 ? 1.568 -32.406 -18.984 1 96.69 128 GLN A N 1
ATOM 995 C CA . GLN A 1 128 ? 0.45 -32.812 -19.828 1 96.69 128 GLN A CA 1
ATOM 996 C C . GLN A 1 128 ? 0.941 -33.438 -21.125 1 96.69 128 GLN A C 1
ATOM 998 O O . GLN A 1 128 ? 0.403 -34.438 -21.594 1 96.69 128 GLN A O 1
ATOM 1003 N N . CYS A 1 129 ? 1.979 -32.812 -21.688 1 96.44 129 CYS A N 1
ATOM 1004 C CA . CYS A 1 129 ? 2.572 -33.344 -22.906 1 96.44 129 CYS A CA 1
ATOM 1005 C C . CYS A 1 129 ? 3.227 -34.688 -22.672 1 96.44 129 CYS A C 1
ATOM 1007 O O . CYS A 1 129 ? 3.119 -35.594 -23.5 1 96.44 129 CYS A O 1
ATOM 1009 N N . GLN A 1 130 ? 3.869 -34.875 -21.578 1 93.38 130 GLN A N 1
ATOM 1010 C CA . GLN A 1 130 ? 4.52 -36.125 -21.219 1 93.38 130 GLN A CA 1
ATOM 1011 C C . GLN A 1 130 ? 3.494 -37.25 -21.047 1 93.38 130 GLN A C 1
ATOM 1013 O O . GLN A 1 130 ? 3.703 -38.344 -21.516 1 93.38 130 GLN A O 1
ATOM 1018 N N . ILE A 1 131 ? 2.428 -36.906 -20.359 1 93.62 131 ILE A N 1
ATOM 1019 C CA . ILE A 1 131 ? 1.369 -37.875 -20.141 1 93.62 131 ILE A CA 1
ATOM 1020 C C . ILE A 1 131 ? 0.77 -38.312 -21.469 1 93.62 131 ILE A C 1
ATOM 1022 O O . ILE A 1 131 ? 0.562 -39.5 -21.719 1 93.62 131 ILE A O 1
ATOM 1026 N N . ALA A 1 132 ? 0.529 -37.344 -22.328 1 93.25 132 ALA A N 1
ATOM 1027 C CA . ALA A 1 132 ? -0.021 -37.625 -23.656 1 93.25 132 ALA A CA 1
ATOM 1028 C C . ALA A 1 132 ? 0.897 -38.531 -24.438 1 93.25 132 ALA A C 1
ATOM 1030 O O . ALA A 1 132 ? 0.432 -39.469 -25.094 1 93.25 132 ALA A O 1
ATOM 1031 N N . ASN A 1 133 ? 2.178 -38.406 -24.344 1 90.94 133 ASN A N 1
ATOM 1032 C CA . ASN A 1 133 ? 3.158 -39.219 -25.047 1 90.94 133 ASN A CA 1
ATOM 1033 C C . ASN A 1 133 ? 3.193 -40.656 -24.484 1 90.94 133 ASN A C 1
ATOM 1035 O O . ASN A 1 133 ? 3.264 -41.594 -25.25 1 90.94 133 ASN A O 1
ATOM 1039 N N . LEU A 1 134 ? 3.051 -40.812 -23.188 1 86.75 134 LEU A N 1
ATOM 1040 C CA . LEU A 1 134 ? 3.09 -42.125 -22.531 1 86.75 134 LEU A CA 1
ATOM 1041 C C . LEU A 1 134 ? 1.837 -42.938 -22.859 1 86.75 134 LEU A C 1
ATOM 1043 O O . LEU A 1 134 ? 1.915 -44.156 -23.094 1 86.75 134 LEU A O 1
ATOM 1047 N N . VAL A 1 135 ? 0.757 -42.219 -22.922 1 87.62 135 VAL A N 1
ATOM 1048 C CA . VAL A 1 135 ? -0.512 -42.844 -23.234 1 87.62 135 VAL A CA 1
ATOM 1049 C C . VAL A 1 135 ? -0.514 -43.312 -24.703 1 87.62 135 VAL A C 1
ATOM 1051 O O . VAL A 1 135 ? -0.959 -44.406 -25 1 87.62 135 VAL A O 1
ATOM 1054 N N . SER A 1 136 ? 0.116 -42.531 -25.578 1 86.5 136 SER A N 1
ATOM 1055 C CA . SER A 1 136 ? 0.194 -42.875 -27 1 86.5 136 SER A CA 1
ATOM 1056 C C . SER A 1 136 ? 1.1 -44.062 -27.219 1 86.5 136 SER A C 1
ATOM 1058 O O . SER A 1 136 ? 0.768 -44.969 -28 1 86.5 136 SER A O 1
ATOM 1060 N N . LEU A 1 137 ? 2.154 -44.219 -26.516 1 80.94 137 LEU A N 1
ATOM 1061 C CA . LEU A 1 137 ? 3.096 -45.344 -26.625 1 80.94 137 LEU A CA 1
ATOM 1062 C C . LEU A 1 137 ? 2.477 -46.625 -26.125 1 80.94 137 LEU A C 1
ATOM 1064 O O . LEU A 1 137 ? 2.66 -47.688 -26.734 1 80.94 137 LEU A O 1
ATOM 1068 N N . ASN A 1 138 ? 1.72 -46.594 -25.156 1 80 138 ASN A N 1
ATOM 1069 C CA . ASN A 1 138 ? 1.064 -47.781 -24.578 1 80 138 ASN A CA 1
ATOM 1070 C C . ASN A 1 138 ? -0.054 -48.281 -25.484 1 80 138 ASN A C 1
ATOM 1072 O O . ASN A 1 138 ? -0.217 -49.5 -25.656 1 80 138 ASN A O 1
ATOM 1076 N N . TRP A 1 139 ? -0.773 -47.375 -26.078 1 78.5 139 TRP A N 1
ATOM 1077 C CA . TRP A 1 139 ? -1.85 -47.75 -26.984 1 78.5 139 TRP A CA 1
ATOM 1078 C C . TRP A 1 139 ? -1.297 -48.438 -28.219 1 78.5 139 TRP A C 1
ATOM 1080 O O . TRP A 1 139 ? -1.872 -49.438 -28.688 1 78.5 139 TRP A O 1
ATOM 1090 N N . MET A 1 140 ? -0.142 -48.125 -28.719 1 75.62 140 MET A N 1
ATOM 1091 C CA . MET A 1 140 ? 0.48 -48.688 -29.891 1 75.62 140 MET A CA 1
ATOM 1092 C C . MET A 1 140 ? 1.014 -50.094 -29.594 1 75.62 140 MET A C 1
ATOM 1094 O O . MET A 1 140 ? 0.994 -50.969 -30.469 1 75.62 140 MET A O 1
ATOM 1098 N N . GLU A 1 141 ? 1.375 -50.281 -28.328 1 71.06 141 GLU A N 1
ATOM 1099 C CA . GLU A 1 141 ? 1.909 -51.594 -27.938 1 71.06 141 GLU A CA 1
ATOM 1100 C C . GLU A 1 141 ? 0.787 -52.594 -27.688 1 71.06 141 GLU A C 1
ATOM 1102 O O . GLU A 1 141 ? 0.918 -53.781 -28 1 71.06 141 GLU A O 1
ATOM 1107 N N . MET A 1 142 ? -0.236 -52.219 -27.125 1 68.69 142 MET A N 1
ATOM 1108 C CA . MET A 1 142 ? -1.346 -53.094 -26.75 1 68.69 142 MET A CA 1
ATOM 1109 C C . MET A 1 142 ? -2.199 -53.406 -27.969 1 68.69 142 MET A C 1
ATOM 1111 O O . MET A 1 142 ? -2.811 -54.5 -28.047 1 68.69 142 MET A O 1
ATOM 1115 N N . PHE A 1 143 ? -2.373 -52.656 -28.938 1 65.88 143 PHE A N 1
ATOM 1116 C CA . PHE A 1 143 ? -3.152 -52.875 -30.156 1 65.88 143 PHE A CA 1
ATOM 1117 C C . PHE A 1 143 ? -2.281 -52.719 -31.391 1 65.88 143 PHE A C 1
ATOM 1119 O O . PHE A 1 143 ? -2.334 -51.688 -32.062 1 65.88 143 PHE A O 1
ATOM 1126 N N . PRO A 1 144 ? -1.257 -53.719 -31.375 1 63.56 144 PRO A N 1
ATOM 1127 C CA . PRO A 1 144 ? -0.406 -53.594 -32.562 1 63.56 144 PRO A CA 1
ATOM 1128 C C . PRO A 1 144 ? -1.208 -53.531 -33.844 1 63.56 144 PRO A C 1
ATOM 1130 O O . PRO A 1 144 ? -2.375 -53.906 -33.875 1 63.56 144 PRO A O 1
ATOM 1133 N N . SER A 1 145 ? -0.814 -53.062 -34.875 1 55.91 145 SER A N 1
ATOM 1134 C CA . SER A 1 145 ? -1.485 -53.094 -36.188 1 55.91 145 SER A CA 1
ATOM 1135 C C . SER A 1 145 ? -2.012 -54.5 -36.469 1 55.91 145 SER A C 1
ATOM 1137 O O . SER A 1 145 ? -1.236 -55.469 -36.562 1 55.91 145 SER A O 1
ATOM 1139 N N . GLN A 1 146 ? -3.045 -55.125 -36.062 1 47.69 146 GLN A N 1
ATOM 1140 C CA . GLN A 1 146 ? -3.646 -56.062 -37.031 1 47.69 146 GLN A CA 1
ATOM 1141 C C . GLN A 1 146 ? -3.336 -55.625 -38.469 1 47.69 146 GLN A C 1
ATOM 1143 O O . GLN A 1 146 ? -3.072 -54.438 -38.719 1 47.69 146 GLN A O 1
ATOM 1148 N N . GLU A 1 147 ? -3.066 -56.562 -39.5 1 46.69 147 GLU A N 1
ATOM 1149 C CA . GLU A 1 147 ? -3.086 -56.312 -40.938 1 46.69 147 GLU A CA 1
ATOM 1150 C C . GLU A 1 147 ? -4.105 -55.219 -41.312 1 46.69 147 GLU A C 1
ATOM 1152 O O . GLU A 1 147 ? -5.312 -55.438 -41.188 1 46.69 147 GLU A O 1
ATOM 1157 N N . GLN A 1 148 ? -4.066 -54.156 -40.969 1 43.16 148 GLN A N 1
ATOM 1158 C CA . GLN A 1 148 ? -4.957 -53.281 -41.688 1 43.16 148 GLN A CA 1
ATOM 1159 C C . GLN A 1 148 ? -5.051 -53.688 -43.156 1 43.16 148 GLN A C 1
ATOM 1161 O O . GLN A 1 148 ? -4.051 -53.625 -43.875 1 43.16 148 GLN A O 1
ATOM 1166 N N . GLU A 1 149 ? -5.73 -54.781 -43.594 1 45.03 149 GLU A N 1
ATOM 1167 C CA . GLU A 1 149 ? -6.156 -54.812 -44.969 1 45.03 149 GLU A CA 1
ATOM 1168 C C . GLU A 1 149 ? -6.344 -53.375 -45.5 1 45.03 149 GLU A C 1
ATOM 1170 O O . GLU A 1 149 ? -6.867 -52.531 -44.812 1 45.03 149 GLU A O 1
ATOM 1175 N N . PRO A 1 150 ? -5.582 -53 -46.438 1 44.84 150 PRO A N 1
ATOM 1176 C CA . PRO A 1 150 ? -5.902 -51.75 -47.156 1 44.84 150 PRO A CA 1
ATOM 1177 C C . PRO A 1 150 ? -7.406 -51.562 -47.344 1 44.84 150 PRO A C 1
ATOM 1179 O O . PRO A 1 150 ? -8.094 -52.375 -47.938 1 44.84 150 PRO A O 1
ATOM 1182 N N . ILE A 1 151 ? -8.125 -51.344 -46.375 1 39.81 151 ILE A N 1
ATOM 1183 C CA . ILE A 1 151 ? -9.484 -50.938 -46.719 1 39.81 151 ILE A CA 1
ATOM 1184 C C . ILE A 1 151 ? -9.445 -50.125 -48.031 1 39.81 151 ILE A C 1
ATOM 1186 O O . ILE A 1 151 ? -8.836 -49.031 -48.062 1 39.81 151 ILE A O 1
ATOM 1190 N N . ASN A 1 152 ? -9.469 -50.812 -49.219 1 37.06 152 ASN A N 1
ATOM 1191 C CA . ASN A 1 152 ? -9.852 -50.25 -50.5 1 37.06 152 ASN A CA 1
ATOM 1192 C C . ASN A 1 152 ? -10.992 -49.25 -50.406 1 37.06 152 ASN A C 1
ATOM 1194 O O . ASN A 1 152 ? -12.148 -49.656 -50.219 1 37.06 152 ASN A O 1
ATOM 1198 N N . VAL A 1 153 ? -10.891 -48.281 -49.781 1 37.56 153 VAL A N 1
ATOM 1199 C CA . VAL A 1 153 ? -11.781 -47.125 -49.719 1 37.56 153 VAL A CA 1
ATOM 1200 C C . VAL A 1 153 ? -12.25 -46.781 -51.125 1 37.56 153 VAL A C 1
ATOM 1202 O O . VAL A 1 153 ? -11.789 -45.812 -51.719 1 37.56 153 VAL A O 1
ATOM 1205 N N . SER A 1 154 ? -12.266 -47.781 -52.062 1 34.41 154 SER A N 1
ATOM 1206 C CA . SER A 1 154 ? -12.992 -47.406 -53.281 1 34.41 154 SER A CA 1
ATOM 1207 C C . SER A 1 154 ? -14.375 -46.875 -52.969 1 34.41 154 SER A C 1
ATOM 1209 O O . SER A 1 154 ? -14.844 -45.906 -53.594 1 34.41 154 SER A O 1
ATOM 1211 N N . GLY A 1 155 ? -15.32 -47.781 -52.531 1 31.38 155 GLY A N 1
ATOM 1212 C CA . GLY A 1 155 ? -16.719 -47.469 -52.75 1 31.38 155 GLY A CA 1
ATOM 1213 C C . GLY A 1 155 ? -17.219 -46.344 -51.844 1 31.38 155 GLY A C 1
ATOM 1214 O O . GLY A 1 155 ? -18.188 -45.688 -52.156 1 31.38 155 GLY A O 1
ATOM 1215 N N . LEU A 1 156 ? -17.109 -46.562 -50.531 1 30.55 156 LEU A N 1
ATOM 1216 C CA . LEU A 1 156 ? -17.953 -45.688 -49.75 1 30.55 156 LEU A CA 1
ATOM 1217 C C . LEU A 1 156 ? -17.406 -44.25 -49.75 1 30.55 156 LEU A C 1
ATOM 1219 O O . LEU A 1 156 ? -17.625 -43.531 -48.781 1 30.55 156 LEU A O 1
ATOM 1223 N N . GLN A 1 157 ? -16.547 -44 -50.688 1 29.64 157 GLN A N 1
ATOM 1224 C CA . GLN A 1 157 ? -16.172 -42.594 -50.844 1 29.64 157 GLN A CA 1
ATOM 1225 C C . GLN A 1 157 ? -17.406 -41.688 -50.906 1 29.64 157 GLN A C 1
ATOM 1227 O O . GLN A 1 157 ? -17.281 -40.469 -50.938 1 29.64 157 GLN A O 1
ATOM 1232 N N . GLN A 1 158 ? -18.422 -42.281 -51.469 1 26.91 158 GLN A N 1
ATOM 1233 C CA . GLN A 1 158 ? -19.344 -41.312 -52.031 1 26.91 158 GLN A CA 1
ATOM 1234 C C . GLN A 1 158 ? -19.984 -40.469 -50.969 1 26.91 158 GLN A C 1
ATOM 1236 O O . GLN A 1 158 ? -20.172 -39.25 -51.156 1 26.91 158 GLN A O 1
ATOM 1241 N N . ASP A 1 159 ? -20.812 -41.125 -50.219 1 30.45 159 ASP A N 1
ATOM 1242 C CA . ASP A 1 159 ? -21.938 -40.312 -49.75 1 30.45 159 ASP A CA 1
ATOM 1243 C C . ASP A 1 159 ? -21.469 -39.281 -48.719 1 30.45 159 ASP A C 1
ATOM 1245 O O . ASP A 1 159 ? -22.25 -38.438 -48.312 1 30.45 159 ASP A O 1
ATOM 1249 N N . ILE A 1 160 ? -20.547 -39.688 -47.969 1 29.52 160 ILE A N 1
ATOM 1250 C CA . ILE A 1 160 ? -20.625 -38.812 -46.812 1 29.52 160 ILE A CA 1
ATOM 1251 C C . ILE A 1 160 ? -20.312 -37.375 -47.219 1 29.52 160 ILE A C 1
ATOM 1253 O O . ILE A 1 160 ? -20.328 -36.469 -46.375 1 29.52 160 ILE A O 1
ATOM 1257 N N . ILE A 1 161 ? -19.641 -37.281 -48.312 1 27.73 161 ILE A N 1
ATOM 1258 C CA . ILE A 1 161 ? -19.078 -35.938 -48.344 1 27.73 161 ILE A CA 1
ATOM 1259 C C . ILE A 1 161 ? -20.203 -34.938 -48.562 1 27.73 161 ILE A C 1
ATOM 1261 O O . ILE A 1 161 ? -19.938 -33.719 -48.688 1 27.73 161 ILE A O 1
ATOM 1265 N N . HIS A 1 162 ? -21.328 -35.531 -48.969 1 24.95 162 HIS A N 1
ATOM 1266 C CA . HIS A 1 162 ? -22.016 -34.375 -49.594 1 24.95 162 HIS A CA 1
ATOM 1267 C C . HIS A 1 162 ? -22.328 -33.312 -48.562 1 24.95 162 HIS A C 1
ATOM 1269 O O . HIS A 1 162 ? -23.469 -33.156 -48.156 1 24.95 162 HIS A O 1
ATOM 1275 N N . ILE A 1 163 ? -21.703 -33.375 -47.531 1 26.02 163 ILE A N 1
ATOM 1276 C CA . ILE A 1 163 ? -22.219 -32.25 -46.75 1 26.02 163 ILE A CA 1
ATOM 1277 C C . ILE A 1 163 ? -22.219 -30.984 -47.625 1 26.02 163 ILE A C 1
ATOM 1279 O O . ILE A 1 163 ? -21.203 -30.609 -48.188 1 26.02 163 ILE A O 1
ATOM 1283 N N . SER A 1 164 ? -23.422 -30.688 -48.156 1 22.66 164 SER A N 1
ATOM 1284 C CA . SER A 1 164 ? -23.812 -29.5 -48.906 1 22.66 164 SER A CA 1
ATOM 1285 C C . SER A 1 164 ? -23.109 -28.25 -48.375 1 22.66 164 SER A C 1
ATOM 1287 O O . SER A 1 164 ? -23.047 -28.047 -47.156 1 22.66 164 SER A O 1
ATOM 1289 N N . GLU A 1 165 ? -22.25 -27.719 -49.094 1 24.58 165 GLU A N 1
ATOM 1290 C CA . GLU A 1 165 ? -21.688 -26.375 -49.219 1 24.58 165 GLU A CA 1
ATOM 1291 C C . GLU A 1 165 ? -22.766 -25.312 -49.062 1 24.58 165 GLU A C 1
ATOM 1293 O O . GLU A 1 165 ? -23.5 -25.031 -50.031 1 24.58 165 GLU A O 1
ATOM 1298 N N . LYS A 1 166 ? -23.734 -25.391 -48.125 1 25.16 166 LYS A N 1
ATOM 1299 C CA . LYS A 1 166 ? -24.609 -24.219 -48.156 1 25.16 166 LYS A CA 1
ATOM 1300 C C . LYS A 1 166 ? -23.844 -22.953 -48.531 1 25.16 166 LYS A C 1
ATOM 1302 O O . LYS A 1 166 ? -22.641 -22.859 -48.281 1 25.16 166 LYS A O 1
ATOM 1307 N N . GLN A 1 167 ? -24.516 -22.031 -49.281 1 22.67 167 GLN A N 1
ATOM 1308 C CA . GLN A 1 167 ? -24.406 -20.703 -49.906 1 22.67 167 GLN A CA 1
ATOM 1309 C C . GLN A 1 167 ? -23.734 -19.719 -48.938 1 22.67 167 GLN A C 1
ATOM 1311 O O . GLN A 1 167 ? -23.766 -19.906 -47.719 1 22.67 167 GLN A O 1
ATOM 1316 N N . PRO A 1 168 ? -22.859 -18.797 -49.594 1 26.88 168 PRO A N 1
ATOM 1317 C CA . PRO A 1 168 ? -22.297 -17.547 -49.062 1 26.88 168 PRO A CA 1
ATOM 1318 C C . PRO A 1 168 ? -23.328 -16.75 -48.25 1 26.88 168 PRO A C 1
ATOM 1320 O O . PRO A 1 168 ? -24.375 -16.375 -48.781 1 26.88 168 PRO A O 1
ATOM 1323 N N . CYS A 1 169 ? -23.828 -17.266 -47.156 1 26.5 169 CYS A N 1
ATOM 1324 C CA . CYS A 1 169 ? -24.703 -16.266 -46.562 1 26.5 169 CYS A CA 1
ATOM 1325 C C . CYS A 1 169 ? -24.125 -14.859 -46.719 1 26.5 169 CYS A C 1
ATOM 1327 O O . CYS A 1 169 ? -22.906 -14.672 -46.562 1 26.5 169 CYS A O 1
ATOM 1329 N N . ASP A 1 170 ? -24.906 -14.133 -47.469 1 23.58 170 ASP A N 1
ATOM 1330 C CA . ASP A 1 170 ? -24.766 -12.695 -47.656 1 23.58 170 ASP A CA 1
ATOM 1331 C C . ASP A 1 170 ? -24.344 -11.992 -46.375 1 23.58 170 ASP A C 1
ATOM 1333 O O . ASP A 1 170 ? -25.016 -12.086 -45.344 1 23.58 170 ASP A O 1
ATOM 1337 N N . ALA A 1 171 ? -23.141 -11.898 -46.188 1 24.23 171 ALA A N 1
ATOM 1338 C CA . ALA A 1 171 ? -22.453 -10.992 -45.281 1 24.23 171 ALA A CA 1
ATOM 1339 C C . ALA A 1 171 ? -23.109 -9.617 -45.25 1 24.23 171 ALA A C 1
ATOM 1341 O O . ALA A 1 171 ? -22.531 -8.648 -44.781 1 24.23 171 ALA A O 1
ATOM 1342 N N . ARG A 1 172 ? -24.281 -9.383 -45.969 1 21.55 172 ARG A N 1
ATOM 1343 C CA . ARG A 1 172 ? -24.391 -7.926 -46.031 1 21.55 172 ARG A CA 1
ATOM 1344 C C . ARG A 1 172 ? -24.219 -7.293 -44.656 1 21.55 172 ARG A C 1
ATOM 1346 O O . ARG A 1 172 ? -23.578 -6.25 -44.531 1 21.55 172 ARG A O 1
ATOM 1353 N N . ASP A 1 173 ? -25.156 -7.574 -43.875 1 21.61 173 ASP A N 1
ATOM 1354 C CA . ASP A 1 173 ? -25.625 -6.301 -43.312 1 21.61 173 ASP A CA 1
ATOM 1355 C C . ASP A 1 173 ? -24.688 -5.824 -42.188 1 21.61 173 ASP A C 1
ATOM 1357 O O . ASP A 1 173 ? -24.594 -6.473 -41.156 1 21.61 173 ASP A O 1
ATOM 1361 N N . THR A 1 174 ? -23.516 -5.336 -42.562 1 23.89 174 THR A N 1
ATOM 1362 C CA . THR A 1 174 ? -22.578 -4.395 -41.969 1 23.89 174 THR A CA 1
ATOM 1363 C C . THR A 1 174 ? -23.312 -3.396 -41.094 1 23.89 174 THR A C 1
ATOM 1365 O O . THR A 1 174 ? -23.75 -2.342 -41.562 1 23.89 174 THR A O 1
ATOM 1368 N N . THR A 1 175 ? -24.484 -3.799 -40.469 1 22.03 175 THR A N 1
ATOM 1369 C CA . THR A 1 175 ? -25.016 -2.592 -39.844 1 22.03 175 THR A CA 1
ATOM 1370 C C . THR A 1 175 ? -23.938 -1.875 -39.031 1 22.03 175 THR A C 1
ATOM 1372 O O . THR A 1 175 ? -23.219 -2.506 -38.25 1 22.03 175 THR A O 1
ATOM 1375 N N . ASN A 1 176 ? -23.453 -0.807 -39.656 1 23.69 176 ASN A N 1
ATOM 1376 C CA . ASN A 1 176 ? -22.719 0.406 -39.344 1 23.69 176 ASN A CA 1
ATOM 1377 C C . ASN A 1 176 ? -23.031 0.917 -37.969 1 23.69 176 ASN A C 1
ATOM 1379 O O . ASN A 1 176 ? -24.016 1.639 -37.75 1 23.69 176 ASN A O 1
ATOM 1383 N N . PHE A 1 177 ? -23.469 -0.021 -37.062 1 22.19 177 PHE A N 1
ATOM 1384 C CA . PHE A 1 177 ? -23.766 0.815 -35.906 1 22.19 177 PHE A CA 1
ATOM 1385 C C . PHE A 1 177 ? -22.609 1.762 -35.594 1 22.19 177 PHE A C 1
ATOM 1387 O O . PHE A 1 177 ? -21.469 1.323 -35.406 1 22.19 177 PHE A O 1
ATOM 1394 N N . SER A 1 178 ? -22.781 2.951 -36.219 1 23.17 178 SER A N 1
ATOM 1395 C CA . SER A 1 178 ? -22.172 4.262 -36.062 1 23.17 178 SER A CA 1
ATOM 1396 C C . SER A 1 178 ? -21.766 4.5 -34.625 1 23.17 178 SER A C 1
ATOM 1398 O O . SER A 1 178 ? -22.625 4.73 -33.75 1 23.17 178 SER A O 1
ATOM 1400 N N . LEU A 1 179 ? -21.094 3.363 -34.031 1 21.08 179 LEU A N 1
ATOM 1401 C CA . LEU A 1 179 ? -20.547 3.93 -32.781 1 21.08 179 LEU A CA 1
ATOM 1402 C C . LEU A 1 179 ? -20.031 5.344 -33.031 1 21.08 179 LEU A C 1
ATOM 1404 O O . LEU A 1 179 ? -19.016 5.535 -33.719 1 21.08 179 LEU A O 1
ATOM 1408 N N . GLU A 1 180 ? -20.984 6.25 -33.375 1 23.56 180 GLU A N 1
ATOM 1409 C CA . GLU A 1 180 ? -20.781 7.695 -33.344 1 23.56 180 GLU A CA 1
ATOM 1410 C C . GLU A 1 180 ? -19.703 8.078 -32.344 1 23.56 180 GLU A C 1
ATOM 1412 O O . GLU A 1 180 ? -19.719 7.617 -31.203 1 23.56 180 GLU A O 1
ATOM 1417 N N . GLN A 1 181 ? -18.516 8.297 -33 1 23.19 181 GLN A N 1
ATOM 1418 C CA . GLN A 1 181 ? -17.328 9.086 -32.688 1 23.19 181 GLN A CA 1
ATOM 1419 C C . GLN A 1 181 ? -17.672 10.266 -31.781 1 23.19 181 GLN A C 1
ATOM 1421 O O . GLN A 1 181 ? -18.234 11.266 -32.219 1 23.19 181 GLN A O 1
ATOM 1426 N N . LEU A 1 182 ? -18.484 9.938 -30.719 1 20.3 182 LEU A N 1
ATOM 1427 C CA . LEU A 1 182 ? -18.766 11.141 -29.938 1 20.3 182 LEU A CA 1
ATOM 1428 C C . LEU A 1 182 ? -17.484 11.906 -29.641 1 20.3 182 LEU A C 1
ATOM 1430 O O . LEU A 1 182 ? -17.484 12.836 -28.844 1 20.3 182 LEU A O 1
ATOM 1434 N N . CYS A 1 183 ? -16.281 11.156 -30.047 1 22.38 183 CYS A N 1
ATOM 1435 C CA . CYS A 1 183 ? -15.266 11.984 -29.406 1 22.38 183 CYS A CA 1
ATOM 1436 C C . CYS A 1 183 ? -15.328 13.414 -29.938 1 22.38 183 CYS A C 1
ATOM 1438 O O . CYS A 1 183 ? -15.086 13.656 -31.125 1 22.38 183 CYS A O 1
ATOM 1440 N N . THR A 1 184 ? -16.422 14.102 -29.547 1 21.56 184 THR A N 1
ATOM 1441 C CA . THR A 1 184 ? -16.516 15.523 -29.859 1 21.56 184 THR A CA 1
ATOM 1442 C C . THR A 1 184 ? -15.125 16.156 -29.922 1 21.56 184 THR A C 1
ATOM 1444 O O . THR A 1 184 ? -14.18 15.633 -29.344 1 21.56 184 THR A O 1
ATOM 1447 N N . HIS A 1 185 ? -15.008 17.141 -30.797 1 21.25 185 HIS A N 1
ATOM 1448 C CA . HIS A 1 185 ? -14.211 18.203 -31.406 1 21.25 185 HIS A CA 1
ATOM 1449 C C . HIS A 1 185 ? -13.398 18.953 -30.344 1 21.25 185 HIS A C 1
ATOM 1451 O O . HIS A 1 185 ? -13.906 19.266 -29.266 1 21.25 185 HIS A O 1
ATOM 1457 N N . GLU A 1 186 ? -12.094 18.562 -30.438 1 24.39 186 GLU A N 1
ATOM 1458 C CA . GLU A 1 186 ? -10.969 19.344 -29.938 1 24.39 186 GLU A CA 1
ATOM 1459 C C . GLU A 1 186 ? -11.117 20.812 -30.297 1 24.39 186 GLU A C 1
ATOM 1461 O O . GLU A 1 186 ? -11.094 21.188 -31.469 1 24.39 186 GLU A O 1
ATOM 1466 N N . LYS A 1 187 ? -12.133 21.562 -29.969 1 22.03 187 LYS A N 1
ATOM 1467 C CA . LYS A 1 187 ? -11.93 22.969 -30.328 1 22.03 187 LYS A CA 1
ATOM 1468 C C . LYS A 1 187 ? -10.539 23.438 -29.953 1 22.03 187 LYS A C 1
ATOM 1470 O O . LYS A 1 187 ? -10.086 23.219 -28.828 1 22.03 187 LYS A O 1
ATOM 1475 N N . PRO A 1 188 ? -9.703 23.703 -31 1 25.28 188 PRO A N 1
ATOM 1476 C CA . PRO A 1 188 ? -8.469 24.484 -31.109 1 25.28 188 PRO A CA 1
ATOM 1477 C C . PRO A 1 188 ? -8.508 25.766 -30.266 1 25.28 188 PRO A C 1
ATOM 1479 O O . PRO A 1 188 ? -9.305 26.656 -30.516 1 25.28 188 PRO A O 1
ATOM 1482 N N . MET A 1 189 ? -8.891 25.766 -29.016 1 21.2 189 MET A N 1
ATOM 1483 C CA . MET A 1 189 ? -8.945 27.172 -28.594 1 21.2 189 MET A CA 1
ATOM 1484 C C . MET A 1 189 ? -7.672 27.906 -28.984 1 21.2 189 MET A C 1
ATOM 1486 O O . MET A 1 189 ? -6.578 27.344 -28.938 1 21.2 189 MET A O 1
ATOM 1490 N N . GLY A 1 190 ? -7.754 29.031 -29.828 1 21.72 190 GLY A N 1
ATOM 1491 C CA . GLY A 1 190 ? -7.012 30.172 -30.344 1 21.72 190 GLY A CA 1
ATOM 1492 C C . GLY A 1 190 ? -6.059 30.766 -29.328 1 21.72 190 GLY A C 1
ATOM 1493 O O . GLY A 1 190 ? -5.27 31.656 -29.656 1 21.72 190 GLY A O 1
ATOM 1494 N N . ILE A 1 191 ? -5.18 30.172 -28.453 1 19.89 191 ILE A N 1
ATOM 1495 C CA . ILE A 1 191 ? -4.066 31.125 -28.406 1 19.89 191 ILE A CA 1
ATOM 1496 C C . ILE A 1 191 ? -3.139 30.891 -29.594 1 19.89 191 ILE A C 1
ATOM 1498 O O . ILE A 1 191 ? -2.898 29.75 -30 1 19.89 191 ILE A O 1
ATOM 1502 N N . MET B 1 1 ? 49.969 59.656 -45.75 1 31.11 1 MET B N 1
ATOM 1503 C CA . MET B 1 1 ? 48.625 59.812 -45.219 1 31.11 1 MET B CA 1
ATOM 1504 C C . MET B 1 1 ? 48.062 58.5 -44.719 1 31.11 1 MET B C 1
ATOM 1506 O O . MET B 1 1 ? 47.594 57.688 -45.5 1 31.11 1 MET B O 1
ATOM 1510 N N . GLU B 1 2 ? 48.719 57.938 -43.625 1 37.06 2 GLU B N 1
ATOM 1511 C CA . GLU B 1 2 ? 48.531 56.688 -42.906 1 37.06 2 GLU B CA 1
ATOM 1512 C C . GLU B 1 2 ? 47.188 56.625 -42.219 1 37.06 2 GLU B C 1
ATOM 1514 O O . GLU B 1 2 ? 46.781 57.531 -41.5 1 37.06 2 GLU B O 1
ATOM 1519 N N . HIS B 1 3 ? 46.219 55.969 -42.875 1 36.66 3 HIS B N 1
ATOM 1520 C CA . HIS B 1 3 ? 44.844 55.688 -42.469 1 36.66 3 HIS B CA 1
ATOM 1521 C C . HIS B 1 3 ? 44.844 55 -41.094 1 36.66 3 HIS B C 1
ATOM 1523 O O . HIS B 1 3 ? 45.344 53.906 -40.938 1 36.66 3 HIS B O 1
ATOM 1529 N N . CYS B 1 4 ? 44.906 55.75 -40 1 35.53 4 CYS B N 1
ATOM 1530 C CA . CYS B 1 4 ? 44.75 55.312 -38.625 1 35.53 4 CYS B CA 1
ATOM 1531 C C . CYS B 1 4 ? 43.438 54.562 -38.406 1 35.53 4 CYS B C 1
ATOM 1533 O O . CYS B 1 4 ? 42.375 55.125 -38.625 1 35.53 4 CYS B O 1
ATOM 1535 N N . ARG B 1 5 ? 43.469 53.219 -38.625 1 33.69 5 ARG B N 1
ATOM 1536 C CA . ARG B 1 5 ? 42.344 52.312 -38.375 1 33.69 5 ARG B CA 1
ATOM 1537 C C . ARG B 1 5 ? 41.781 52.5 -36.969 1 33.69 5 ARG B C 1
ATOM 1539 O O . ARG B 1 5 ? 42.531 52.375 -36 1 33.69 5 ARG B O 1
ATOM 1546 N N . GLN B 1 6 ? 40.781 53.406 -36.812 1 34.69 6 GLN B N 1
ATOM 1547 C CA . GLN B 1 6 ? 40 53.531 -35.594 1 34.69 6 GLN B CA 1
ATOM 1548 C C . GLN B 1 6 ? 39.562 52.188 -35.062 1 34.69 6 GLN B C 1
ATOM 1550 O O . GLN B 1 6 ? 38.938 51.406 -35.781 1 34.69 6 GLN B O 1
ATOM 1555 N N . GLN B 1 7 ? 40.312 51.562 -34.156 1 33.19 7 GLN B N 1
ATOM 1556 C CA . GLN B 1 7 ? 39.969 50.344 -33.438 1 33.19 7 GLN B CA 1
ATOM 1557 C C . GLN B 1 7 ? 38.625 50.5 -32.719 1 33.1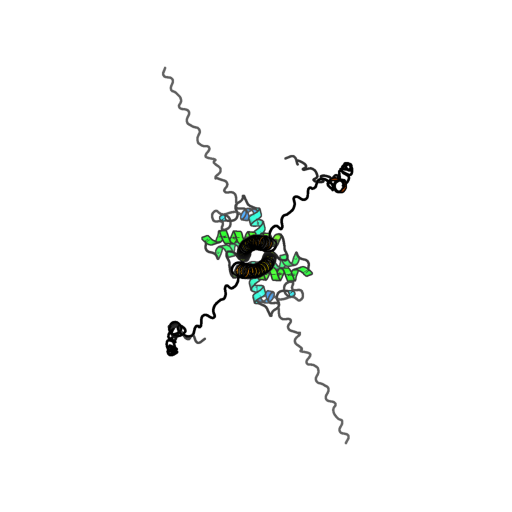9 7 GLN B C 1
ATOM 1559 O O . GLN B 1 7 ? 38.469 51.406 -31.906 1 33.19 7 GLN B O 1
ATOM 1564 N N . SER B 1 8 ? 37.469 50.156 -33.375 1 39.69 8 SER B N 1
ATOM 1565 C CA . SER B 1 8 ? 36.156 50.062 -32.781 1 39.69 8 SER B CA 1
ATOM 1566 C C . SER B 1 8 ? 36.188 49.344 -31.438 1 39.69 8 SER B C 1
ATOM 1568 O O . SER B 1 8 ? 36.781 48.25 -31.344 1 39.69 8 SER B O 1
ATOM 1570 N N . THR B 1 9 ? 36.219 50.062 -30.328 1 42.34 9 THR B N 1
ATOM 1571 C CA . THR B 1 9 ? 36.125 49.531 -28.984 1 42.34 9 THR B CA 1
ATOM 1572 C C . THR B 1 9 ? 34.938 48.531 -28.891 1 42.34 9 THR B C 1
ATOM 1574 O O . THR B 1 9 ? 33.875 48.812 -29.422 1 42.34 9 THR B O 1
ATOM 1577 N N . PRO B 1 10 ? 35.219 47.219 -28.656 1 45.41 10 PRO B N 1
ATOM 1578 C CA . PRO B 1 10 ? 34.125 46.25 -28.531 1 45.41 10 PRO B CA 1
ATOM 1579 C C . PRO B 1 10 ? 33 46.688 -27.594 1 45.41 10 PRO B C 1
ATOM 1581 O O . PRO B 1 10 ? 33.25 47.531 -26.703 1 45.41 10 PRO B O 1
ATOM 1584 N N . PRO B 1 11 ? 31.703 46.719 -28.016 1 42.56 11 PRO B N 1
ATOM 1585 C CA . PRO B 1 11 ? 30.594 47.094 -27.141 1 42.56 11 PRO B CA 1
ATOM 1586 C C . PRO B 1 11 ? 30.688 46.469 -25.75 1 42.56 11 PRO B C 1
ATOM 1588 O O . PRO B 1 11 ? 31.312 45.438 -25.578 1 42.56 11 PRO B O 1
ATOM 1591 N N . CYS B 1 12 ? 30.688 47.281 -24.672 1 43.53 12 CYS B N 1
ATOM 1592 C CA . CYS B 1 12 ? 30.609 46.875 -23.281 1 43.53 12 CYS B CA 1
ATOM 1593 C C . CYS B 1 12 ? 29.562 45.781 -23.078 1 43.53 12 CYS B C 1
ATOM 1595 O O . CYS B 1 12 ? 28.469 45.875 -23.625 1 43.53 12 CYS B O 1
ATOM 1597 N N . PRO B 1 13 ? 29.969 44.562 -22.734 1 39.88 13 PRO B N 1
ATOM 1598 C CA . PRO B 1 13 ? 28.938 43.562 -22.438 1 39.88 13 PRO B CA 1
ATOM 1599 C C . PRO B 1 13 ? 27.781 44.125 -21.625 1 39.88 13 PRO B C 1
ATOM 1601 O O . PRO B 1 13 ? 27.953 45.094 -20.875 1 39.88 13 PRO B O 1
ATOM 1604 N N . ASP B 1 14 ? 26.594 44.312 -22.156 1 41.5 14 ASP B N 1
ATOM 1605 C CA . ASP B 1 14 ? 25.375 44.688 -21.422 1 41.5 14 ASP B CA 1
ATOM 1606 C C . ASP B 1 14 ? 25.375 44.094 -20.031 1 41.5 14 ASP B C 1
ATOM 1608 O O . ASP B 1 14 ? 25.344 42.875 -19.875 1 41.5 14 ASP B O 1
ATOM 1612 N N . GLN B 1 15 ? 26.109 44.562 -19.062 1 40.69 15 GLN B N 1
ATOM 1613 C CA . GLN B 1 15 ? 26.062 44.219 -17.641 1 40.69 15 GLN B CA 1
ATOM 1614 C C . GLN B 1 15 ? 24.625 44 -17.172 1 40.69 15 GLN B C 1
ATOM 1616 O O . GLN B 1 15 ? 24.391 43.75 -15.984 1 40.69 15 GLN B O 1
ATOM 1621 N N . ASN B 1 16 ? 23.734 44.656 -17.844 1 41.66 16 ASN B N 1
ATOM 1622 C CA . ASN B 1 16 ? 22.422 44.5 -17.219 1 41.66 16 ASN B CA 1
ATOM 1623 C C . ASN B 1 16 ? 21.984 43.031 -17.188 1 41.66 16 ASN B C 1
ATOM 1625 O O . ASN B 1 16 ? 21.156 42.625 -18 1 41.66 16 ASN B O 1
ATOM 1629 N N . ALA B 1 17 ? 22.922 42.125 -17.391 1 43.62 17 ALA B N 1
ATOM 1630 C CA . ALA B 1 17 ? 22.406 40.781 -17.172 1 43.62 17 ALA B CA 1
ATOM 1631 C C . ALA B 1 17 ? 21.547 40.719 -15.914 1 43.62 17 ALA B C 1
ATOM 1633 O O . ALA B 1 17 ? 22.016 41.031 -14.82 1 43.62 17 ALA B O 1
ATOM 1634 N N . THR B 1 18 ? 20.266 41.125 -16.016 1 44.25 18 THR B N 1
ATOM 1635 C CA . THR B 1 18 ? 19.344 40.812 -14.93 1 44.25 18 THR B CA 1
ATOM 1636 C C . THR B 1 18 ? 19.766 39.562 -14.188 1 44.25 18 THR B C 1
ATOM 1638 O O . THR B 1 18 ? 20.141 38.562 -14.805 1 44.25 18 THR B O 1
ATOM 1641 N N . PRO B 1 19 ? 20.391 39.719 -13.055 1 48.22 19 PRO B N 1
ATOM 1642 C CA . PRO B 1 19 ? 20.766 38.531 -12.305 1 48.22 19 PRO B CA 1
ATOM 1643 C C . PRO B 1 19 ? 19.844 37.344 -12.609 1 48.22 19 PRO B C 1
ATOM 1645 O O . PRO B 1 19 ? 18.703 37.531 -13.008 1 48.22 19 PRO B O 1
ATOM 1648 N N . PRO B 1 20 ? 20.297 36.25 -12.984 1 47.19 20 PRO B N 1
ATOM 1649 C CA . PRO B 1 20 ? 19.406 35.125 -13.234 1 47.19 20 PRO B CA 1
ATOM 1650 C C . PRO B 1 20 ? 18.188 35.125 -12.312 1 47.19 20 PRO B C 1
ATOM 1652 O O . PRO B 1 20 ? 18.312 35.281 -11.102 1 47.19 20 PRO B O 1
ATOM 1655 N N . ILE B 1 21 ? 17.125 35.906 -12.492 1 48.5 21 ILE B N 1
ATOM 1656 C CA . ILE B 1 21 ? 15.828 35.844 -11.805 1 48.5 21 ILE B CA 1
ATOM 1657 C C . ILE B 1 21 ? 15.68 34.5 -11.117 1 48.5 21 ILE B C 1
ATOM 1659 O O . ILE B 1 21 ? 15.641 33.438 -11.781 1 48.5 21 ILE B O 1
ATOM 1663 N N . GLN B 1 22 ? 16.406 34.281 -10.125 1 59.66 22 GLN B N 1
ATOM 1664 C CA . GLN B 1 22 ? 16.234 33.031 -9.367 1 59.66 22 GLN B CA 1
ATOM 1665 C C . GLN B 1 22 ? 14.758 32.75 -9.141 1 59.66 22 GLN B C 1
ATOM 1667 O O . GLN B 1 22 ? 14.023 33.562 -8.594 1 59.66 22 GLN B O 1
ATOM 1672 N N . TYR B 1 23 ? 13.93 32.156 -9.984 1 78.5 23 TYR B N 1
ATOM 1673 C CA . TYR B 1 23 ? 12.516 31.781 -9.93 1 78.5 23 TYR B CA 1
ATOM 1674 C C . TYR B 1 23 ? 12.188 31.109 -8.609 1 78.5 23 TYR B C 1
ATOM 1676 O O . TYR B 1 23 ? 12.93 30.25 -8.133 1 78.5 23 TYR B O 1
ATOM 1684 N N . PRO B 1 24 ? 11.312 31.766 -7.773 1 90.44 24 PRO B N 1
ATOM 1685 C CA . PRO B 1 24 ? 10.875 31.141 -6.523 1 90.44 24 PRO B CA 1
ATOM 1686 C C . PRO B 1 24 ? 10.477 29.672 -6.699 1 90.44 24 PRO B C 1
ATOM 1688 O O . PRO B 1 24 ? 10.086 29.266 -7.797 1 90.44 24 PRO B O 1
ATOM 1691 N N . CYS B 1 25 ? 10.781 28.906 -5.738 1 95.5 25 CYS B N 1
ATOM 1692 C CA . CYS B 1 25 ? 10.336 27.516 -5.816 1 95.5 25 CYS B CA 1
ATOM 1693 C C . CYS B 1 25 ? 8.82 27.422 -5.844 1 95.5 25 CYS B C 1
ATOM 1695 O O . CYS B 1 25 ? 8.133 28.422 -5.594 1 95.5 25 CYS B O 1
ATOM 1697 N N . ALA B 1 26 ? 8.258 26.391 -6.184 1 96.69 26 ALA B N 1
ATOM 1698 C CA . ALA B 1 26 ? 6.812 26.203 -6.336 1 96.69 26 ALA B CA 1
ATOM 1699 C C . ALA B 1 26 ? 6.094 26.391 -5 1 96.69 26 ALA B C 1
ATOM 1701 O O . ALA B 1 26 ? 4.969 26.891 -4.957 1 96.69 26 ALA B O 1
ATOM 1702 N N . ALA B 1 27 ? 6.762 26 -3.934 1 97 27 ALA B N 1
ATOM 1703 C CA . ALA B 1 27 ? 6.172 26.125 -2.604 1 97 27 ALA B CA 1
ATOM 1704 C C . ALA B 1 27 ? 6.004 27.594 -2.221 1 97 27 ALA B C 1
ATOM 1706 O O . ALA B 1 27 ? 4.91 28.031 -1.846 1 97 27 ALA B O 1
ATOM 1707 N N . CYS B 1 28 ? 7.027 28.328 -2.354 1 96.81 28 CYS B N 1
ATOM 1708 C CA . CYS B 1 28 ? 7.004 29.734 -1.975 1 96.81 28 CYS B CA 1
ATOM 1709 C C . CYS B 1 28 ? 6.047 30.531 -2.861 1 96.81 28 CYS B C 1
ATOM 1711 O O . CYS B 1 28 ? 5.355 31.438 -2.389 1 96.81 28 CYS B O 1
ATOM 1713 N N . LYS B 1 29 ? 6.02 30.188 -4.086 1 95.31 29 LYS B N 1
ATOM 1714 C CA . LYS B 1 29 ? 5.055 30.797 -4.988 1 95.31 29 LYS B CA 1
ATOM 1715 C C . LYS B 1 29 ? 3.623 30.531 -4.535 1 95.31 29 LYS B C 1
ATOM 1717 O O . LYS B 1 29 ? 2.797 31.438 -4.484 1 95.31 29 LYS B O 1
ATOM 1722 N N . SER B 1 30 ? 3.35 29.281 -4.254 1 95.69 30 SER B N 1
ATOM 1723 C CA . SER B 1 30 ? 2.02 28.859 -3.824 1 95.69 30 SER B CA 1
ATOM 1724 C C . SER B 1 30 ? 1.635 29.516 -2.498 1 95.69 30 SER B C 1
ATOM 1726 O O . SER B 1 30 ? 0.463 29.812 -2.268 1 95.69 30 SER B O 1
ATOM 1728 N N . LEU B 1 31 ? 2.574 29.688 -1.678 1 95.5 31 LEU B N 1
ATOM 1729 C CA . LEU B 1 31 ? 2.322 30.234 -0.349 1 95.5 31 LEU B CA 1
ATOM 1730 C C . LEU B 1 31 ? 2.393 31.766 -0.365 1 95.5 31 LEU B C 1
ATOM 1732 O O . LEU B 1 31 ? 2.184 32.406 0.665 1 95.5 31 LEU B O 1
ATOM 1736 N N . AR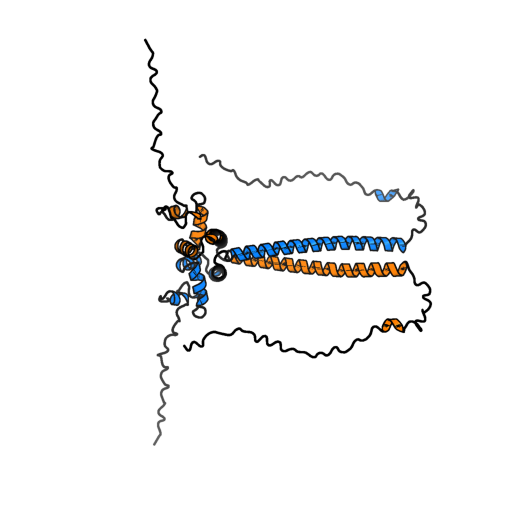G B 1 32 ? 2.756 32.281 -1.521 1 94.38 32 ARG B N 1
ATOM 1737 C CA . ARG B 1 32 ? 2.834 33.719 -1.718 1 94.38 32 ARG B CA 1
ATOM 1738 C C . ARG B 1 32 ? 3.822 34.375 -0.744 1 94.38 32 ARG B C 1
ATOM 1740 O O . ARG B 1 32 ? 3.502 35.344 -0.081 1 94.38 32 ARG B O 1
ATOM 1747 N N . ARG B 1 33 ? 4.969 33.781 -0.684 1 93.5 33 ARG B N 1
ATOM 1748 C CA . ARG B 1 33 ? 6.059 34.312 0.131 1 93.5 33 ARG B CA 1
ATOM 1749 C C . ARG B 1 33 ? 7.344 34.438 -0.684 1 93.5 33 ARG B C 1
ATOM 1751 O O . ARG B 1 33 ? 7.449 33.875 -1.771 1 93.5 33 ARG B O 1
ATOM 1758 N N . ARG B 1 34 ? 8.25 35.188 -0.097 1 93.31 34 ARG B N 1
ATOM 1759 C CA . ARG B 1 34 ? 9.57 35.312 -0.712 1 93.31 34 ARG B CA 1
ATOM 1760 C C . ARG B 1 34 ? 10.367 34 -0.542 1 93.31 34 ARG B C 1
ATOM 1762 O O . ARG B 1 34 ? 10.359 33.406 0.532 1 93.31 34 ARG B O 1
ATOM 1769 N N . CYS B 1 35 ? 11.008 33.625 -1.606 1 95.38 35 CYS B N 1
ATOM 1770 C CA . CYS B 1 35 ? 11.812 32.406 -1.586 1 95.38 35 CYS B CA 1
ATOM 1771 C C . CYS B 1 35 ? 13.273 32.719 -1.284 1 95.38 35 CYS B C 1
ATOM 1773 O O . CYS B 1 35 ? 14.008 33.188 -2.162 1 95.38 35 CYS B O 1
ATOM 1775 N N . PRO B 1 36 ? 13.742 32.469 -0.106 1 93.38 36 PRO B N 1
ATOM 1776 C CA . PRO B 1 36 ? 15.141 32.781 0.222 1 93.38 36 PRO B CA 1
ATOM 1777 C C . PRO B 1 36 ? 16.109 31.781 -0.427 1 93.38 36 PRO B C 1
ATOM 1779 O O . PRO B 1 36 ? 15.695 30.719 -0.892 1 93.38 36 PRO B O 1
ATOM 1782 N N . ASP B 1 37 ? 17.391 32.062 -0.481 1 91.19 37 ASP B N 1
ATOM 1783 C CA . ASP B 1 37 ? 18.422 31.234 -1.107 1 91.19 37 ASP B CA 1
ATOM 1784 C C . ASP B 1 37 ? 18.547 29.891 -0.397 1 91.19 37 ASP B C 1
ATOM 1786 O O . ASP B 1 37 ? 18.875 28.875 -1.023 1 91.19 37 ASP B O 1
ATOM 1790 N N . ASN B 1 38 ? 18.219 29.766 0.849 1 92.06 38 ASN B N 1
ATOM 1791 C CA . ASN B 1 38 ? 18.344 28.547 1.632 1 92.06 38 ASN B CA 1
ATOM 1792 C C . ASN B 1 38 ? 16.984 27.938 1.926 1 92.06 38 ASN B C 1
ATOM 1794 O O . ASN B 1 38 ? 16.766 27.375 3.008 1 92.06 38 ASN B O 1
ATOM 1798 N N . CYS B 1 39 ? 16.125 28.094 0.967 1 94.44 39 CYS B N 1
ATOM 1799 C CA . CYS B 1 39 ? 14.773 27.562 1.167 1 94.44 39 CYS B CA 1
ATOM 1800 C C . CYS B 1 39 ? 14.789 26.047 1.325 1 94.44 39 CYS B C 1
ATOM 1802 O O . CYS B 1 39 ? 15.273 25.344 0.447 1 94.44 39 CYS B O 1
ATOM 1804 N N . VAL B 1 40 ? 14.234 25.562 2.373 1 93.69 40 VAL B N 1
ATOM 1805 C CA . VAL B 1 40 ? 14.273 24.156 2.736 1 93.69 40 VAL B CA 1
ATOM 1806 C C . VAL B 1 40 ? 13.391 23.344 1.778 1 93.69 40 VAL B C 1
ATOM 1808 O O . VAL B 1 40 ? 13.586 22.141 1.616 1 93.69 40 VAL B O 1
ATOM 1811 N N . LEU B 1 41 ? 12.5 24 1.112 1 96.06 41 LEU B N 1
ATOM 1812 C CA . LEU B 1 41 ? 11.539 23.312 0.261 1 96.06 41 LEU B CA 1
ATOM 1813 C C . LEU B 1 41 ? 11.984 23.328 -1.195 1 96.06 41 LEU B C 1
ATOM 1815 O O . LEU B 1 41 ? 11.547 22.5 -1.999 1 96.06 41 LEU B O 1
ATOM 1819 N N . ALA B 1 42 ? 12.883 24.203 -1.574 1 95.5 42 ALA B N 1
ATOM 1820 C CA . ALA B 1 42 ? 13.266 24.484 -2.957 1 95.5 42 ALA B CA 1
ATOM 1821 C C . ALA B 1 42 ? 13.812 23.219 -3.631 1 95.5 42 ALA B C 1
ATOM 1823 O O . ALA B 1 42 ? 13.492 22.938 -4.785 1 95.5 42 ALA B O 1
ATOM 1824 N N . PRO B 1 43 ? 14.602 22.422 -2.957 1 94.94 43 PRO B N 1
ATOM 1825 C CA . PRO B 1 43 ? 15.156 21.234 -3.609 1 94.94 43 PRO B CA 1
ATOM 1826 C C . PRO B 1 43 ? 14.078 20.219 -3.984 1 94.94 43 PRO B C 1
ATOM 1828 O O . PRO B 1 43 ? 14.281 19.406 -4.898 1 94.94 43 PRO B O 1
ATOM 1831 N N . TYR B 1 44 ? 12.969 20.297 -3.354 1 96.56 44 TYR B N 1
ATOM 1832 C CA . TYR B 1 44 ? 11.977 19.234 -3.508 1 96.56 44 TYR B CA 1
ATOM 1833 C C . TYR B 1 44 ? 10.789 19.719 -4.336 1 96.56 44 TYR B C 1
ATOM 1835 O O . TYR B 1 44 ? 9.984 18.906 -4.801 1 96.56 44 TYR B O 1
ATOM 1843 N N . PHE B 1 45 ? 10.727 21.062 -4.512 1 96.81 45 PHE B N 1
ATOM 1844 C CA . PHE B 1 45 ? 9.594 21.625 -5.227 1 96.81 45 PHE B CA 1
ATOM 1845 C C . PHE B 1 45 ? 10.047 22.688 -6.223 1 96.81 45 PHE B C 1
ATOM 1847 O O . PHE B 1 45 ? 9.781 23.875 -6.047 1 96.81 45 PHE B O 1
ATOM 1854 N N . PRO B 1 46 ? 10.617 22.219 -7.27 1 94.25 46 PRO B N 1
ATOM 1855 C CA . PRO B 1 46 ? 11.055 23.172 -8.289 1 94.25 46 PRO B CA 1
ATOM 1856 C C . PRO B 1 46 ? 9.898 23.891 -8.969 1 94.25 46 PRO B C 1
ATOM 1858 O O . PRO B 1 46 ? 8.766 23.391 -8.969 1 94.25 46 PRO B O 1
ATOM 1861 N N . SER B 1 47 ? 10.133 25.016 -9.57 1 92.88 47 SER B N 1
ATOM 1862 C CA . SER B 1 47 ? 9.117 25.859 -10.188 1 92.88 47 SER B CA 1
ATOM 1863 C C . SER B 1 47 ? 8.461 25.156 -11.375 1 92.88 47 SER B C 1
ATOM 1865 O O . SER B 1 47 ? 7.332 25.469 -11.75 1 92.88 47 SER B O 1
ATOM 1867 N N . SER B 1 48 ? 9.156 24.203 -11.867 1 92.69 48 SER B N 1
ATOM 1868 C CA . SER B 1 48 ? 8.656 23.484 -13.031 1 92.69 48 SER B CA 1
ATOM 1869 C C . SER B 1 48 ? 7.605 22.453 -12.633 1 92.69 48 SER B C 1
ATOM 1871 O O . SER B 1 48 ? 6.875 21.953 -13.492 1 92.69 48 SER B O 1
ATOM 1873 N N . GLU B 1 49 ? 7.453 22.125 -11.312 1 92.88 49 GLU B N 1
ATOM 1874 C CA . GLU B 1 49 ? 6.508 21.109 -10.852 1 92.88 49 GLU B CA 1
ATOM 1875 C C . GLU B 1 49 ? 5.566 21.672 -9.789 1 92.88 49 GLU B C 1
ATOM 1877 O O . GLU B 1 49 ? 5.527 21.188 -8.664 1 92.88 49 GLU B O 1
ATOM 1882 N N . PRO B 1 50 ? 4.77 22.625 -10.156 1 93.19 50 PRO B N 1
ATOM 1883 C CA . PRO B 1 50 ? 3.92 23.297 -9.164 1 93.19 50 PRO B CA 1
ATOM 1884 C C . PRO B 1 50 ? 2.891 22.359 -8.539 1 93.19 50 PRO B C 1
ATOM 1886 O O . PRO B 1 50 ? 2.525 22.516 -7.371 1 93.19 50 PRO B O 1
ATOM 1889 N N . LEU B 1 51 ? 2.436 21.359 -9.242 1 96.19 51 LEU B N 1
ATOM 1890 C CA . LEU B 1 51 ? 1.399 20.453 -8.75 1 96.19 51 LEU B CA 1
ATOM 1891 C C . LEU B 1 51 ? 1.934 19.578 -7.625 1 96.19 51 LEU B C 1
ATOM 1893 O O . LEU B 1 51 ? 1.191 19.203 -6.711 1 96.19 51 LEU B O 1
ATOM 1897 N N . ARG B 1 52 ? 3.203 19.328 -7.707 1 97 52 ARG B N 1
ATOM 1898 C CA . ARG B 1 52 ? 3.832 18.469 -6.703 1 97 52 ARG B CA 1
ATOM 1899 C C . ARG B 1 52 ? 3.641 19.047 -5.305 1 97 52 ARG B C 1
ATOM 1901 O O . ARG B 1 52 ? 3.232 18.328 -4.387 1 97 52 ARG B O 1
ATOM 1908 N N . PHE B 1 53 ? 3.9 20.297 -5.164 1 96.88 53 PHE B N 1
ATOM 1909 C CA . PHE B 1 53 ? 3.744 20.922 -3.857 1 96.88 53 PHE B CA 1
ATOM 1910 C C . PHE B 1 53 ? 2.271 21.016 -3.473 1 96.88 53 PHE B C 1
ATOM 1912 O O . PHE B 1 53 ? 1.912 20.797 -2.312 1 96.88 53 PHE B O 1
ATOM 1919 N N . THR B 1 54 ? 1.398 21.328 -4.41 1 97.12 54 THR B N 1
ATOM 1920 C CA . THR B 1 54 ? -0.027 21.469 -4.133 1 97.12 54 THR B CA 1
ATOM 1921 C C . THR B 1 54 ? -0.604 20.172 -3.562 1 97.12 54 THR B C 1
ATOM 1923 O O . THR B 1 54 ? -1.403 20.219 -2.623 1 97.12 54 THR B O 1
ATOM 1926 N N . ILE B 1 55 ? -0.149 19.125 -4.09 1 97.19 55 ILE B N 1
ATOM 1927 C CA . ILE B 1 55 ? -0.649 17.812 -3.695 1 97.19 55 ILE B CA 1
ATOM 1928 C C . ILE B 1 55 ? -0.267 17.531 -2.244 1 97.19 55 ILE B C 1
ATOM 1930 O O . ILE B 1 55 ? -1.123 17.188 -1.424 1 97.19 55 ILE B O 1
ATOM 1934 N N . VAL B 1 56 ? 0.968 17.75 -1.995 1 97.56 56 VAL B N 1
ATOM 1935 C CA . VAL B 1 56 ? 1.44 17.375 -0.664 1 97.56 56 VAL B CA 1
ATOM 1936 C C . VAL B 1 56 ? 0.976 18.406 0.355 1 97.56 56 VAL B C 1
ATOM 1938 O O . VAL B 1 56 ? 0.652 18.078 1.495 1 97.56 56 VAL B O 1
ATOM 1941 N N . HIS B 1 57 ? 0.85 19.625 -0.019 1 96.81 57 HIS B N 1
ATOM 1942 C CA . HIS B 1 57 ? 0.391 20.703 0.851 1 96.81 57 HIS B CA 1
ATOM 1943 C C . HIS B 1 57 ? -1.055 20.484 1.284 1 96.81 57 HIS B C 1
ATOM 1945 O O . HIS B 1 57 ? -1.414 20.766 2.43 1 96.81 57 HIS B O 1
ATOM 1951 N N . LYS B 1 58 ? -1.847 20.078 0.357 1 95.19 58 LYS B N 1
ATOM 1952 C CA . LYS B 1 58 ? -3.268 19.875 0.626 1 95.19 58 LYS B CA 1
ATOM 1953 C C . LYS B 1 58 ? -3.479 18.812 1.709 1 95.19 58 LYS B C 1
ATOM 1955 O O . LYS B 1 58 ? -4.414 18.922 2.504 1 95.19 58 LYS B O 1
ATOM 1960 N N . VAL B 1 59 ? -2.602 17.906 1.809 1 96.38 59 VAL B N 1
ATOM 1961 C CA . VAL B 1 59 ? -2.83 16.75 2.676 1 96.38 59 VAL B CA 1
ATOM 1962 C C . VAL B 1 59 ? -2.082 16.938 3.994 1 96.38 59 VAL B C 1
ATOM 1964 O O . VAL B 1 59 ? -2.639 16.703 5.07 1 96.38 59 VAL B O 1
ATOM 1967 N N . TYR B 1 60 ? -0.904 17.484 3.941 1 96.38 60 TYR B N 1
ATOM 1968 C CA . TYR B 1 60 ? -0.069 17.484 5.137 1 96.38 60 TYR B CA 1
ATOM 1969 C C . TYR B 1 60 ? 0.073 18.891 5.699 1 96.38 60 TYR B C 1
ATOM 1971 O O . TYR B 1 60 ? 0.321 19.062 6.895 1 96.38 60 TYR B O 1
ATOM 1979 N N . GLY B 1 61 ? -0.001 19.859 4.852 1 94.56 61 GLY B N 1
ATOM 1980 C CA . GLY B 1 61 ? 0.296 21.219 5.266 1 94.56 61 GLY B CA 1
ATOM 1981 C C . GLY B 1 61 ? 1.773 21.562 5.199 1 94.56 61 GLY B C 1
ATOM 1982 O O . GLY B 1 61 ? 2.623 20.688 5.367 1 94.56 61 GLY B O 1
ATOM 1983 N N . ALA B 1 62 ? 2.064 22.766 5 1 93.94 62 ALA B N 1
ATOM 1984 C CA . ALA B 1 62 ? 3.436 23.219 4.801 1 93.94 62 ALA B CA 1
ATOM 1985 C C . ALA B 1 62 ? 4.266 23.047 6.07 1 93.94 62 ALA B C 1
ATOM 1987 O O . ALA B 1 62 ? 5.41 22.594 6.012 1 93.94 62 ALA B O 1
ATOM 1988 N N . SER B 1 63 ? 3.713 23.344 7.242 1 92.56 63 SER B N 1
ATOM 1989 C CA . SER B 1 63 ? 4.445 23.25 8.5 1 92.56 63 SER B CA 1
ATOM 1990 C C . SER B 1 63 ? 4.84 21.812 8.812 1 92.56 63 SER B C 1
ATOM 1992 O O . SER B 1 63 ? 5.965 21.547 9.242 1 92.56 63 SER B O 1
ATOM 1994 N N . ASN B 1 64 ? 3.926 20.984 8.547 1 93.56 64 ASN B N 1
ATOM 1995 C CA . ASN B 1 64 ? 4.199 19.578 8.812 1 93.56 64 ASN B CA 1
ATOM 1996 C C . ASN B 1 64 ? 5.262 19.016 7.867 1 93.56 64 ASN B C 1
ATOM 1998 O O . ASN B 1 64 ? 6.094 18.203 8.273 1 93.56 64 ASN B O 1
ATOM 2002 N N . ILE B 1 65 ? 5.211 19.453 6.641 1 95.81 65 ILE B N 1
ATOM 2003 C CA . ILE B 1 65 ? 6.191 19.016 5.652 1 95.81 65 ILE B CA 1
ATOM 2004 C C . ILE B 1 65 ? 7.59 19.438 6.09 1 95.81 65 ILE B C 1
ATOM 2006 O O . ILE B 1 65 ? 8.523 18.641 6.109 1 95.81 65 ILE B O 1
ATOM 2010 N N . VAL B 1 66 ? 7.723 20.672 6.457 1 95.5 66 VAL B N 1
ATOM 2011 C CA . VAL B 1 66 ? 9.016 21.219 6.863 1 95.5 66 VAL B CA 1
ATOM 2012 C C . VAL B 1 66 ? 9.508 20.484 8.117 1 95.5 66 VAL B C 1
ATOM 2014 O O . VAL B 1 66 ? 10.68 20.109 8.203 1 95.5 66 VAL B O 1
ATOM 2017 N N . ARG B 1 67 ? 8.617 20.297 9.07 1 95.12 67 ARG B N 1
ATOM 2018 C CA . ARG B 1 67 ? 8.969 19.594 10.297 1 95.12 67 ARG B CA 1
ATOM 2019 C C . ARG B 1 67 ? 9.492 18.203 10 1 95.12 67 ARG B C 1
ATOM 2021 O O . ARG B 1 67 ? 10.516 17.781 10.555 1 95.12 67 ARG B O 1
ATOM 2028 N N . ARG B 1 68 ? 8.906 17.5 9.086 1 94.75 68 ARG B N 1
ATOM 2029 C CA . ARG B 1 68 ? 9.297 16.125 8.758 1 94.75 68 ARG B CA 1
ATOM 2030 C C . ARG B 1 68 ? 10.641 16.094 8.047 1 94.75 68 ARG B C 1
ATOM 2032 O O . ARG B 1 68 ? 11.461 15.211 8.297 1 94.75 68 ARG B O 1
ATOM 2039 N N . LEU B 1 69 ? 10.781 17.031 7.219 1 95.19 69 LEU B N 1
ATOM 2040 C CA . LEU B 1 69 ? 12.055 17.109 6.508 1 95.19 69 LEU B CA 1
ATOM 2041 C C . LEU B 1 69 ? 13.203 17.375 7.477 1 95.19 69 LEU B C 1
ATOM 2043 O O . LEU B 1 69 ? 14.289 16.812 7.336 1 95.19 69 LEU B O 1
ATOM 2047 N N . GLN B 1 70 ? 12.93 18.141 8.461 1 94.44 70 GLN B N 1
ATOM 2048 C CA . GLN B 1 70 ? 13.969 18.531 9.406 1 94.44 70 GLN B CA 1
ATOM 2049 C C . GLN B 1 70 ? 14.312 17.391 10.352 1 94.44 70 GLN B C 1
ATOM 2051 O O . GLN B 1 70 ? 15.398 17.359 10.93 1 94.44 70 GLN B O 1
ATOM 2056 N N . GLU B 1 71 ? 13.414 16.484 10.477 1 95 71 GLU B N 1
ATOM 2057 C CA . GLU B 1 71 ? 13.625 15.336 11.359 1 95 71 GLU B CA 1
ATOM 2058 C C . GLU B 1 71 ? 14.438 14.25 10.664 1 95 71 GLU B C 1
ATOM 2060 O O . GLU B 1 71 ? 14.938 13.328 11.312 1 95 71 GLU B O 1
ATOM 2065 N N . LEU B 1 72 ? 14.68 14.406 9.406 1 96.94 72 LEU B N 1
ATOM 2066 C CA . LEU B 1 72 ? 15.328 13.359 8.625 1 96.94 72 LEU B CA 1
ATOM 2067 C C . LEU B 1 72 ? 16.719 13.789 8.188 1 96.94 72 LEU B C 1
ATOM 2069 O O . LEU B 1 72 ? 16.953 14.969 7.93 1 96.94 72 LEU B O 1
ATOM 2073 N N . PRO B 1 73 ? 17.625 12.766 8.133 1 96.62 73 PRO B N 1
ATOM 2074 C CA . PRO B 1 73 ? 18.891 13.086 7.488 1 96.62 73 PRO B CA 1
ATOM 2075 C C . PRO B 1 73 ? 18.719 13.531 6.035 1 96.62 73 PRO B C 1
ATOM 2077 O O . PRO B 1 73 ? 17.812 13.078 5.352 1 96.62 73 PRO B O 1
ATOM 2080 N N . GLU B 1 74 ? 19.578 14.438 5.574 1 95 74 GLU B N 1
ATOM 2081 C CA . GLU B 1 74 ? 19.469 15.078 4.266 1 95 74 GLU B CA 1
ATOM 2082 C C . GLU B 1 74 ? 19.359 14.047 3.15 1 95 74 GLU B C 1
ATOM 2084 O O . GLU B 1 74 ? 18.609 14.234 2.193 1 95 74 GLU B O 1
ATOM 2089 N N . HIS B 1 75 ? 20.062 12.93 3.254 1 96.81 75 HIS B N 1
ATOM 2090 C CA . HIS B 1 75 ? 20.141 11.953 2.172 1 96.81 75 HIS B CA 1
ATOM 2091 C C . HIS B 1 75 ? 18.844 11.156 2.066 1 96.81 75 HIS B C 1
ATOM 2093 O O . HIS B 1 75 ? 18.609 10.469 1.07 1 96.81 75 HIS B O 1
ATOM 2099 N N . GLN B 1 76 ? 17.953 11.336 3.033 1 98.06 76 GLN B N 1
ATOM 2100 C CA . GLN B 1 76 ? 16.703 10.594 3.025 1 98.06 76 GLN B CA 1
ATOM 2101 C C . GLN B 1 76 ? 15.523 11.5 2.674 1 98.06 76 GLN B C 1
ATOM 2103 O O . GLN B 1 76 ? 14.414 11.016 2.432 1 98.06 76 GLN B O 1
ATOM 2108 N N . ARG B 1 77 ? 15.734 12.766 2.596 1 97.69 77 ARG B N 1
ATOM 2109 C CA . ARG B 1 77 ? 14.641 13.727 2.488 1 97.69 77 ARG B CA 1
ATOM 2110 C C . ARG B 1 77 ? 13.969 13.641 1.122 1 97.69 77 ARG B C 1
ATOM 2112 O O . ARG B 1 77 ? 12.742 13.773 1.017 1 97.69 77 ARG B O 1
ATOM 2119 N N . SER B 1 78 ? 14.781 13.383 0.092 1 97.06 78 SER B N 1
ATOM 2120 C CA . SER B 1 78 ? 14.211 13.273 -1.247 1 97.06 78 SER B CA 1
ATOM 2121 C C . SER B 1 78 ? 13.273 12.086 -1.351 1 97.06 78 SER B C 1
ATOM 2123 O O . SER B 1 78 ? 12.172 12.195 -1.903 1 97.06 78 SER B O 1
ATOM 2125 N N . ASP B 1 79 ? 13.695 10.969 -0.798 1 97.88 79 ASP B N 1
ATOM 2126 C CA . ASP B 1 79 ? 12.852 9.773 -0.802 1 97.88 79 ASP B CA 1
ATOM 2127 C C . ASP B 1 79 ? 11.586 9.992 0.019 1 97.88 79 ASP B C 1
ATOM 2129 O O . ASP B 1 79 ? 10.5 9.57 -0.38 1 97.88 79 ASP B O 1
ATOM 2133 N N . ALA B 1 80 ? 11.711 10.617 1.1 1 98.44 80 ALA B N 1
ATOM 2134 C CA . ALA B 1 80 ? 10.57 10.883 1.965 1 98.44 80 ALA B CA 1
ATOM 2135 C C . ALA B 1 80 ? 9.555 11.789 1.269 1 98.44 80 ALA B C 1
ATOM 2137 O O . ALA B 1 80 ? 8.344 11.547 1.334 1 98.44 80 ALA B O 1
ATOM 2138 N N . MET B 1 81 ? 10.039 12.766 0.568 1 97.81 81 MET B N 1
ATOM 2139 C CA . MET B 1 81 ? 9.141 13.68 -0.139 1 97.81 81 MET B CA 1
ATOM 2140 C C . MET B 1 81 ? 8.414 12.953 -1.268 1 97.81 81 MET B C 1
ATOM 2142 O O . MET B 1 81 ? 7.219 13.156 -1.471 1 97.81 81 MET B O 1
ATOM 2146 N N . ASN B 1 82 ? 9.148 12.109 -1.942 1 98.12 82 ASN B N 1
ATOM 2147 C CA . ASN B 1 82 ? 8.523 11.336 -3.008 1 98.12 82 ASN B CA 1
ATOM 2148 C C . ASN B 1 82 ? 7.414 10.438 -2.469 1 98.12 82 ASN B C 1
ATOM 2150 O O . ASN B 1 82 ? 6.336 10.352 -3.062 1 98.12 82 ASN B O 1
ATOM 2154 N N . SER B 1 83 ? 7.684 9.82 -1.386 1 98.69 83 SER B N 1
ATOM 2155 C CA . SER B 1 83 ? 6.688 8.938 -0.779 1 98.69 83 SER B CA 1
ATOM 2156 C C . SER B 1 83 ? 5.488 9.734 -0.274 1 98.69 83 SER B C 1
ATOM 2158 O O . SER B 1 83 ? 4.344 9.297 -0.423 1 98.69 83 SER B O 1
ATOM 2160 N N . MET B 1 84 ? 5.766 10.938 0.274 1 98.06 84 MET B N 1
ATOM 2161 C CA . MET B 1 84 ? 4.688 11.773 0.782 1 98.06 84 MET B CA 1
ATOM 2162 C C . MET B 1 84 ? 3.807 12.281 -0.358 1 98.06 84 MET B C 1
ATOM 2164 O O . MET B 1 84 ? 2.582 12.32 -0.229 1 98.06 84 MET B O 1
ATOM 2168 N N . VAL B 1 85 ? 4.445 12.633 -1.444 1 98.25 85 VAL B N 1
ATOM 2169 C CA . VAL B 1 85 ? 3.691 13.086 -2.609 1 98.25 85 VAL B CA 1
ATOM 2170 C C . VAL B 1 85 ? 2.828 11.945 -3.143 1 98.25 85 VAL B C 1
ATOM 2172 O O . VAL B 1 85 ? 1.658 12.141 -3.477 1 98.25 85 VAL B O 1
ATOM 2175 N N . TYR B 1 86 ? 3.379 10.734 -3.193 1 98.69 86 TYR B N 1
ATOM 2176 C CA . TYR B 1 86 ? 2.643 9.555 -3.631 1 98.69 86 TYR B CA 1
ATOM 2177 C C . TYR B 1 86 ? 1.419 9.312 -2.754 1 98.69 86 TYR B C 1
ATOM 2179 O O . TYR B 1 86 ? 0.316 9.102 -3.262 1 98.69 86 TYR B O 1
ATOM 2187 N N . GLU B 1 87 ? 1.587 9.383 -1.501 1 98.5 87 GLU B N 1
ATOM 2188 C CA . GLU B 1 87 ? 0.512 9.141 -0.542 1 98.5 87 GLU B CA 1
ATOM 2189 C C . GLU B 1 87 ? -0.536 10.25 -0.6 1 98.5 87 GLU B C 1
ATOM 2191 O O . GLU B 1 87 ? -1.737 9.977 -0.535 1 98.5 87 GLU B O 1
ATOM 2196 N N . ALA B 1 88 ? -0.022 11.438 -0.693 1 98.31 88 ALA B N 1
ATOM 2197 C CA . ALA B 1 88 ? -0.949 12.562 -0.79 1 98.31 88 ALA B CA 1
ATOM 2198 C C . ALA B 1 88 ? -1.812 12.453 -2.043 1 98.31 88 ALA B C 1
ATOM 2200 O O . ALA B 1 88 ? -3.02 12.695 -1.995 1 98.31 88 ALA B O 1
ATOM 2201 N N . ALA B 1 89 ? -1.158 12.094 -3.105 1 98.44 89 ALA B N 1
ATOM 2202 C CA . ALA B 1 89 ? -1.892 11.93 -4.355 1 98.44 89 ALA B CA 1
ATOM 2203 C C . ALA B 1 89 ? -2.965 10.852 -4.227 1 98.44 89 ALA B C 1
ATOM 2205 O O . ALA B 1 89 ? -4.078 11.008 -4.73 1 98.44 89 ALA B O 1
ATOM 2206 N N . ALA B 1 90 ? -2.67 9.789 -3.572 1 98.38 90 ALA B N 1
ATOM 2207 C CA . ALA B 1 90 ? -3.633 8.711 -3.348 1 98.38 90 ALA B CA 1
ATOM 2208 C C . ALA B 1 90 ? -4.824 9.203 -2.531 1 98.38 90 ALA B C 1
ATOM 2210 O O . ALA B 1 90 ? -5.969 8.844 -2.814 1 98.38 90 ALA B O 1
ATOM 2211 N N . ARG B 1 91 ? -4.543 10.031 -1.566 1 97.38 91 ARG B N 1
ATOM 2212 C CA . ARG B 1 91 ? -5.598 10.547 -0.694 1 97.38 91 ARG B CA 1
ATOM 2213 C C . ARG B 1 91 ? -6.488 11.531 -1.437 1 97.38 91 ARG B C 1
ATOM 2215 O O . ARG B 1 91 ? -7.695 11.602 -1.184 1 97.38 91 ARG B O 1
ATOM 2222 N N . ILE B 1 92 ? -5.879 12.273 -2.283 1 97.19 92 ILE B N 1
ATOM 2223 C CA . ILE B 1 92 ? -6.66 13.211 -3.084 1 97.19 92 ILE B CA 1
ATOM 2224 C C . ILE B 1 92 ? -7.566 12.438 -4.039 1 97.19 92 ILE B C 1
ATOM 2226 O O . ILE B 1 92 ? -8.734 12.805 -4.223 1 97.19 92 ILE B O 1
ATOM 2230 N N . ARG B 1 93 ? -7.098 11.383 -4.598 1 97.38 93 ARG B N 1
ATOM 2231 C CA . ARG B 1 93 ? -7.867 10.562 -5.531 1 97.38 93 ARG B CA 1
ATOM 2232 C C . ARG B 1 93 ? -8.969 9.797 -4.805 1 97.38 93 ARG B C 1
ATOM 2234 O O . ARG B 1 93 ? -10.086 9.672 -5.316 1 97.38 93 ARG B O 1
ATOM 2241 N N . ASP B 1 94 ? -8.656 9.32 -3.656 1 98.19 94 ASP B N 1
ATOM 2242 C CA . ASP B 1 94 ? -9.578 8.586 -2.799 1 98.19 94 ASP B CA 1
ATOM 2243 C C . ASP B 1 94 ? -9.57 9.141 -1.378 1 98.19 94 ASP B C 1
ATOM 2245 O O . ASP B 1 94 ? -8.836 8.648 -0.518 1 98.19 94 ASP B O 1
ATOM 2249 N N . PRO B 1 95 ? -10.414 9.992 -1.093 1 97.62 95 PRO B N 1
ATOM 2250 C CA . PRO B 1 95 ? -10.391 10.688 0.196 1 97.62 95 PRO B CA 1
ATOM 2251 C C . PRO B 1 95 ? -10.742 9.773 1.367 1 97.62 95 PRO B C 1
ATOM 2253 O O . PRO B 1 95 ? -10.453 10.102 2.521 1 97.62 95 PRO B O 1
ATOM 2256 N N . VAL B 1 96 ? -11.328 8.672 1.065 1 98.56 96 VAL B N 1
ATOM 2257 C CA . VAL B 1 96 ? -11.781 7.793 2.139 1 98.56 96 VAL B CA 1
ATOM 2258 C C . VAL B 1 96 ? -10.672 6.801 2.492 1 98.56 96 VAL B C 1
ATOM 2260 O O . VAL B 1 96 ? -10.305 6.664 3.66 1 98.56 96 VAL B O 1
ATOM 2263 N N . TYR B 1 97 ? -10.078 6.188 1.541 1 98.44 97 TYR B N 1
ATOM 2264 C CA . TYR B 1 97 ? -9.203 5.066 1.873 1 98.44 97 TYR B CA 1
ATOM 2265 C C . TYR B 1 97 ? -7.75 5.402 1.568 1 98.44 97 TYR B C 1
ATOM 2267 O O . TYR B 1 97 ? -6.836 4.805 2.141 1 98.44 97 TYR B O 1
ATOM 2275 N N . GLY B 1 98 ? -7.473 6.352 0.691 1 98.06 98 GLY B N 1
ATOM 2276 C CA . GLY B 1 98 ? -6.102 6.727 0.384 1 98.06 98 GLY B CA 1
ATOM 2277 C C . GLY B 1 98 ? -5.234 5.547 -0.009 1 98.06 98 GLY B C 1
ATOM 2278 O O . GLY B 1 98 ? -5.664 4.68 -0.775 1 98.06 98 GLY B O 1
ATOM 2279 N N . CYS B 1 99 ? -4.031 5.566 0.449 1 98.06 99 CYS B N 1
ATOM 2280 C CA . CYS B 1 99 ? -3.088 4.496 0.137 1 98.06 99 CYS B CA 1
ATOM 2281 C C . CYS B 1 99 ? -3.449 3.217 0.883 1 98.06 99 CYS B C 1
ATOM 2283 O O . CYS B 1 99 ? -3.059 2.123 0.472 1 98.06 99 CYS B O 1
ATOM 2285 N N . ALA B 1 100 ? -4.145 3.379 1.977 1 98.5 100 ALA B N 1
ATOM 2286 C CA . ALA B 1 100 ? -4.621 2.197 2.691 1 98.5 100 ALA B CA 1
ATOM 2287 C C . ALA B 1 100 ? -5.496 1.327 1.791 1 98.5 100 ALA B C 1
ATOM 2289 O O . ALA B 1 100 ? -5.457 0.098 1.88 1 98.5 100 ALA B O 1
ATOM 2290 N N . GLY B 1 101 ? -6.285 2.027 1.008 1 98.56 101 GLY B N 1
ATOM 2291 C CA . GLY B 1 101 ? -7.066 1.289 0.029 1 98.56 101 GLY B CA 1
ATOM 2292 C C . GLY B 1 101 ? -6.215 0.501 -0.946 1 98.56 101 GLY B C 1
ATOM 2293 O O . GLY B 1 101 ? -6.52 -0.651 -1.258 1 98.56 101 GLY B O 1
ATOM 2294 N N . THR B 1 102 ? -5.18 1.083 -1.4 1 98.56 102 THR B N 1
ATOM 2295 C CA . THR B 1 102 ? -4.254 0.418 -2.311 1 98.56 102 THR B CA 1
ATOM 2296 C C . THR B 1 102 ? -3.613 -0.793 -1.64 1 98.56 102 THR B C 1
ATOM 2298 O O . THR B 1 102 ? -3.492 -1.856 -2.252 1 98.56 102 THR B O 1
ATOM 2301 N N . VAL B 1 103 ? -3.217 -0.605 -0.454 1 98.81 103 VAL B N 1
ATOM 2302 C CA . VAL B 1 103 ? -2.598 -1.687 0.304 1 98.81 103 VAL B CA 1
ATOM 2303 C C . VAL B 1 103 ? -3.568 -2.859 0.422 1 98.81 103 VAL B C 1
ATOM 2305 O O . VAL B 1 103 ? -3.195 -4.012 0.187 1 98.81 103 VAL B O 1
ATOM 2308 N N . THR B 1 104 ? -4.766 -2.568 0.777 1 98.69 104 THR B N 1
ATOM 2309 C CA . THR B 1 104 ? -5.785 -3.602 0.925 1 98.69 104 THR B CA 1
ATOM 2310 C C . THR B 1 104 ? -6.008 -4.336 -0.395 1 98.69 104 THR B C 1
ATOM 2312 O O . THR B 1 104 ? -6.129 -5.562 -0.416 1 98.69 104 THR B O 1
ATOM 2315 N N . LEU B 1 105 ? -6.062 -3.602 -1.406 1 98.69 105 LEU B N 1
ATOM 2316 C CA . LEU B 1 105 ? -6.27 -4.195 -2.723 1 98.69 105 LEU B CA 1
ATOM 2317 C C . LEU B 1 105 ? -5.102 -5.098 -3.104 1 98.69 105 LEU B C 1
ATOM 2319 O O . LEU B 1 105 ? -5.309 -6.203 -3.611 1 98.69 105 LEU B O 1
ATOM 2323 N N . LEU B 1 106 ? -3.953 -4.645 -2.891 1 98.88 106 LEU B N 1
ATOM 2324 C CA . LEU B 1 106 ? -2.77 -5.438 -3.205 1 98.88 106 LEU B CA 1
ATOM 2325 C C . LEU B 1 106 ? -2.715 -6.699 -2.35 1 98.88 106 LEU B C 1
ATOM 2327 O O . LEU B 1 106 ? -2.355 -7.77 -2.84 1 98.88 106 LEU B O 1
ATOM 2331 N N . GLN B 1 107 ? -3.047 -6.551 -1.143 1 98.88 107 GLN B N 1
ATOM 2332 C CA . GLN B 1 107 ? -3.086 -7.711 -0.255 1 98.88 107 GLN B CA 1
ATOM 2333 C C . GLN B 1 107 ? -4.094 -8.742 -0.746 1 98.88 107 GLN B C 1
ATOM 2335 O O . GLN B 1 107 ? -3.83 -9.945 -0.692 1 98.88 107 GLN B O 1
ATOM 2340 N N . GLN B 1 108 ? -5.199 -8.328 -1.193 1 98.88 108 GLN B N 1
ATOM 2341 C CA . GLN B 1 108 ? -6.195 -9.234 -1.749 1 98.88 108 GLN B CA 1
ATOM 2342 C C . GLN B 1 108 ? -5.668 -9.938 -2.996 1 98.88 108 GLN B C 1
ATOM 2344 O O . GLN B 1 108 ? -5.918 -11.125 -3.199 1 98.88 108 GLN B O 1
ATOM 2349 N N . GLN B 1 109 ? -5.012 -9.203 -3.764 1 98.88 109 GLN B N 1
ATOM 2350 C CA . GLN B 1 109 ? -4.41 -9.789 -4.957 1 98.88 109 GLN B CA 1
ATOM 2351 C C . GLN B 1 109 ? -3.398 -10.867 -4.59 1 98.88 109 GLN B C 1
ATOM 2353 O O . GLN B 1 109 ? -3.342 -11.922 -5.234 1 98.88 109 GLN B O 1
ATOM 2358 N N . ILE B 1 110 ? -2.625 -10.625 -3.641 1 98.94 110 ILE B N 1
ATOM 2359 C CA . ILE B 1 110 ? -1.623 -11.586 -3.188 1 98.94 110 ILE B CA 1
ATOM 2360 C C . ILE B 1 110 ? -2.309 -12.867 -2.727 1 98.94 110 ILE B C 1
ATOM 2362 O O . ILE B 1 110 ? -1.882 -13.969 -3.084 1 98.94 110 ILE B O 1
ATOM 2366 N N . LEU B 1 111 ? -3.342 -12.648 -1.998 1 98.88 111 LEU B N 1
ATOM 2367 C CA . LEU B 1 111 ? -4.082 -13.82 -1.541 1 98.88 111 LEU B CA 1
ATOM 2368 C C . LEU B 1 111 ? -4.617 -14.625 -2.723 1 98.88 111 LEU B C 1
ATOM 2370 O O . LEU B 1 111 ? -4.547 -15.852 -2.729 1 98.88 111 LEU B O 1
ATOM 2374 N N . GLY B 1 112 ? -5.156 -13.984 -3.65 1 98.88 112 GLY B N 1
ATOM 2375 C CA . GLY B 1 112 ? -5.641 -14.656 -4.848 1 98.88 112 GLY B CA 1
ATOM 2376 C C . GLY B 1 112 ? -4.547 -15.398 -5.59 1 98.88 112 GLY B C 1
ATOM 2377 O O . GLY B 1 112 ? -4.746 -16.547 -6.004 1 98.88 112 GLY B O 1
ATOM 2378 N N . LEU B 1 113 ? -3.441 -14.773 -5.73 1 98.94 113 LEU B N 1
ATOM 2379 C CA . LEU B 1 113 ? -2.318 -15.398 -6.422 1 98.94 113 LEU B CA 1
ATOM 2380 C C . LEU B 1 113 ? -1.791 -16.594 -5.637 1 98.94 113 LEU B C 1
ATOM 2382 O O . LEU B 1 113 ? -1.42 -17.609 -6.223 1 98.94 113 LEU B O 1
ATOM 2386 N N . GLN B 1 114 ? -1.745 -16.453 -4.414 1 98.88 114 GLN B N 1
ATOM 2387 C CA . GLN B 1 114 ? -1.31 -17.562 -3.568 1 98.88 114 GLN B CA 1
ATOM 2388 C C . GLN B 1 114 ? -2.24 -18.75 -3.709 1 98.88 114 GLN B C 1
ATOM 2390 O O . GLN B 1 114 ? -1.784 -19.906 -3.727 1 98.88 114 GLN B O 1
ATOM 2395 N N . GLU B 1 115 ? -3.49 -18.562 -3.764 1 98.88 115 GLU B N 1
ATOM 2396 C CA . GLU B 1 115 ? -4.461 -19.625 -3.959 1 98.88 115 GLU B CA 1
ATOM 2397 C C . GLU B 1 115 ? -4.266 -20.312 -5.309 1 98.88 115 GLU B C 1
ATOM 2399 O O . GLU B 1 115 ? -4.301 -21.531 -5.402 1 98.88 115 GLU B O 1
ATOM 2404 N N . GLU B 1 116 ? -4.133 -19.484 -6.277 1 98.75 116 GLU B N 1
ATOM 2405 C CA . GLU B 1 116 ? -3.9 -20.031 -7.617 1 98.75 116 GLU B CA 1
ATOM 2406 C C . GLU B 1 116 ? -2.621 -20.859 -7.664 1 98.75 116 GLU B C 1
ATOM 2408 O O . GLU B 1 116 ? -2.582 -21.906 -8.305 1 98.75 116 GLU B O 1
ATOM 2413 N N . LEU B 1 117 ? -1.618 -20.359 -7.059 1 98.88 117 LEU B N 1
ATOM 2414 C CA . LEU B 1 117 ? -0.357 -21.094 -7.016 1 98.88 117 LEU B CA 1
ATOM 2415 C C . LEU B 1 117 ? -0.521 -22.422 -6.281 1 98.88 117 LEU B C 1
ATOM 2417 O O . LEU B 1 117 ? 0.014 -23.438 -6.715 1 98.88 117 LEU B O 1
ATOM 2421 N N . ALA B 1 118 ? -1.207 -22.391 -5.238 1 98.81 118 ALA B N 1
ATOM 2422 C CA . ALA B 1 118 ? -1.467 -23.609 -4.488 1 98.81 118 ALA B CA 1
ATOM 2423 C C . ALA B 1 118 ? -2.209 -24.641 -5.348 1 98.81 118 ALA B C 1
ATOM 2425 O O . ALA B 1 118 ? -1.897 -25.828 -5.312 1 98.81 118 ALA B O 1
ATOM 2426 N N . LYS B 1 119 ? -3.131 -24.219 -6.039 1 98.81 119 LYS B N 1
ATOM 2427 C CA . LYS B 1 119 ? -3.881 -25.078 -6.941 1 98.81 119 LYS B CA 1
ATOM 2428 C C . LYS B 1 119 ? -2.979 -25.672 -8.023 1 98.81 119 LYS B C 1
ATOM 2430 O O . LYS B 1 119 ? -3.078 -26.844 -8.352 1 98.81 119 LYS B O 1
ATOM 2435 N N . ALA B 1 120 ? -2.18 -24.812 -8.562 1 98.81 120 ALA B N 1
ATOM 2436 C CA . ALA B 1 120 ? -1.248 -25.281 -9.594 1 98.81 120 ALA B CA 1
ATOM 2437 C C . ALA B 1 120 ? -0.275 -26.312 -9.031 1 98.81 120 ALA B C 1
ATOM 2439 O O . ALA B 1 120 ? 0.026 -27.312 -9.688 1 98.81 120 ALA B O 1
ATOM 2440 N N . GLN B 1 121 ? 0.181 -26.031 -7.871 1 98.56 121 GLN B N 1
ATOM 2441 C CA . GLN B 1 121 ? 1.104 -26.969 -7.219 1 98.56 121 GLN B CA 1
ATOM 2442 C C . GLN B 1 121 ? 0.432 -28.297 -6.938 1 98.56 121 GLN B C 1
ATOM 2444 O O . GLN B 1 121 ? 1.049 -29.359 -7.094 1 98.56 121 GLN B O 1
ATOM 2449 N N . ALA B 1 122 ? -0.783 -28.25 -6.543 1 98.75 122 ALA B N 1
ATOM 2450 C CA . ALA B 1 122 ? -1.546 -29.469 -6.324 1 98.75 122 ALA B CA 1
ATOM 2451 C C . ALA B 1 122 ? -1.726 -30.25 -7.625 1 98.75 122 ALA B C 1
ATOM 2453 O O . ALA B 1 122 ? -1.624 -31.469 -7.645 1 98.75 122 ALA B O 1
ATOM 2454 N N . GLU B 1 123 ? -2.031 -29.562 -8.648 1 98.44 123 GLU B N 1
ATOM 2455 C CA . GLU B 1 123 ? -2.184 -30.188 -9.961 1 98.44 123 GLU B CA 1
ATOM 2456 C C . GLU B 1 123 ? -0.885 -30.844 -10.414 1 98.44 123 GLU B C 1
ATOM 2458 O O . GLU B 1 123 ? -0.905 -31.938 -10.977 1 98.44 123 GLU B O 1
ATOM 2463 N N . ILE B 1 124 ? 0.228 -30.219 -10.211 1 98.62 124 ILE B N 1
ATOM 2464 C CA . ILE B 1 124 ? 1.536 -30.75 -10.562 1 98.62 124 ILE B CA 1
ATOM 2465 C C . ILE B 1 124 ? 1.779 -32.062 -9.805 1 98.62 124 ILE B C 1
ATOM 2467 O O . ILE B 1 124 ? 2.217 -33.062 -10.391 1 98.62 124 ILE B O 1
ATOM 2471 N N . LEU B 1 125 ? 1.459 -32.062 -8.555 1 98.38 125 LEU B N 1
ATOM 2472 C CA . LEU B 1 125 ? 1.631 -33.25 -7.746 1 98.38 125 LEU B CA 1
ATOM 2473 C C . LEU B 1 125 ? 0.758 -34.375 -8.266 1 98.38 125 LEU B C 1
ATOM 2475 O O . LEU B 1 125 ? 1.206 -35.531 -8.336 1 98.38 125 LEU B O 1
ATOM 2479 N N . ASN B 1 126 ? -0.402 -34.094 -8.609 1 98.12 126 ASN B N 1
ATOM 2480 C CA . ASN B 1 126 ? -1.31 -35.094 -9.172 1 98.12 126 ASN B CA 1
ATOM 2481 C C . ASN B 1 126 ? -0.771 -35.656 -10.484 1 98.12 126 ASN B C 1
ATOM 2483 O O . ASN B 1 126 ? -0.812 -36.875 -10.703 1 98.12 126 ASN B O 1
ATOM 2487 N N . MET B 1 127 ? -0.229 -34.844 -11.328 1 97.25 127 MET B N 1
ATOM 2488 C CA . MET B 1 127 ? 0.289 -35.25 -12.625 1 97.25 127 MET B CA 1
ATOM 2489 C C . MET B 1 127 ? 1.558 -36.094 -12.461 1 97.25 127 MET B C 1
ATOM 2491 O O . MET B 1 127 ? 1.78 -37.031 -13.211 1 97.25 127 MET B O 1
ATOM 2495 N N . GLN B 1 128 ? 2.336 -35.688 -11.5 1 96.69 128 GLN B N 1
ATOM 2496 C CA . GLN B 1 128 ? 3.523 -36.5 -11.188 1 96.69 128 GLN B CA 1
ATOM 2497 C C . GLN B 1 128 ? 3.148 -37.906 -10.789 1 96.69 128 GLN B C 1
ATOM 2499 O O . GLN B 1 128 ? 3.799 -38.875 -11.211 1 96.69 128 GLN B O 1
ATOM 2504 N N . CYS B 1 129 ? 2.078 -38.031 -10.008 1 96.5 129 CYS B N 1
ATOM 2505 C CA . CYS B 1 129 ? 1.59 -39.344 -9.602 1 96.5 129 CYS B CA 1
ATOM 2506 C C . CYS B 1 129 ? 1.058 -40.125 -10.797 1 96.5 129 CYS B C 1
ATOM 2508 O O . CYS B 1 129 ? 1.296 -41.312 -10.922 1 96.5 129 CYS B O 1
ATOM 2510 N N . GLN B 1 130 ? 0.386 -39.469 -11.664 1 93.44 130 GLN B N 1
ATOM 2511 C CA . GLN B 1 130 ? -0.154 -40.094 -12.867 1 93.44 130 GLN B CA 1
ATOM 2512 C C . GLN B 1 130 ? 0.965 -40.625 -13.766 1 93.44 130 GLN B C 1
ATOM 2514 O O . GLN B 1 130 ? 0.885 -41.719 -14.289 1 93.44 130 GLN B O 1
ATOM 2519 N N . ILE B 1 131 ? 1.963 -39.812 -13.945 1 93.62 131 ILE B N 1
ATOM 2520 C CA . ILE B 1 131 ? 3.1 -40.188 -14.781 1 93.62 131 ILE B CA 1
ATOM 2521 C C . ILE B 1 131 ? 3.795 -41.406 -14.172 1 93.62 131 ILE B C 1
ATOM 2523 O O . ILE B 1 131 ? 4.125 -42.344 -14.883 1 93.62 131 ILE B O 1
ATOM 2527 N N . ALA B 1 132 ? 3.982 -41.344 -12.867 1 93.44 132 ALA B N 1
ATOM 2528 C CA . ALA B 1 132 ? 4.613 -42.469 -12.172 1 93.44 132 ALA B CA 1
ATOM 2529 C C . ALA B 1 132 ? 3.824 -43.75 -12.367 1 93.44 132 ALA B C 1
ATOM 2531 O O . ALA B 1 132 ? 4.406 -44.812 -12.602 1 93.44 132 ALA B O 1
ATOM 2532 N N . ASN B 1 133 ? 2.531 -43.719 -12.375 1 91.06 133 ASN B N 1
ATOM 2533 C CA . ASN B 1 133 ? 1.665 -44.875 -12.555 1 91.06 133 ASN B CA 1
ATOM 2534 C C . ASN B 1 133 ? 1.739 -45.406 -13.977 1 91.06 133 ASN B C 1
ATOM 2536 O O . ASN B 1 133 ? 1.799 -46.625 -14.188 1 91.06 133 ASN B O 1
ATOM 2540 N N . LEU B 1 134 ? 1.832 -44.531 -14.984 1 87.06 134 LEU B N 1
ATOM 2541 C CA . LEU B 1 134 ? 1.889 -44.938 -16.391 1 87.06 134 LEU B CA 1
ATOM 2542 C C . LEU B 1 134 ? 3.225 -45.594 -16.719 1 87.06 134 LEU B C 1
ATOM 2544 O O . LEU B 1 134 ? 3.271 -46.594 -17.453 1 87.06 134 LEU B O 1
ATOM 2548 N N . VAL B 1 135 ? 4.23 -45.062 -16.094 1 87.69 135 VAL B N 1
ATOM 2549 C CA . VAL B 1 135 ? 5.57 -45.594 -16.328 1 87.69 135 VAL B CA 1
ATOM 2550 C C . VAL B 1 135 ? 5.68 -46.969 -15.68 1 87.69 135 VAL B C 1
ATOM 2552 O O . VAL B 1 135 ? 6.242 -47.906 -16.281 1 87.69 135 VAL B O 1
ATOM 2555 N N . SER B 1 136 ? 5.035 -47.188 -14.516 1 86.88 136 SER B N 1
ATOM 2556 C CA . SER B 1 136 ? 5.051 -48.469 -13.82 1 86.88 136 SER B CA 1
ATOM 2557 C C . SER B 1 136 ? 4.277 -49.531 -14.602 1 86.88 136 SER B C 1
ATOM 2559 O O . SER B 1 136 ? 4.73 -50.656 -14.719 1 86.88 136 SER B O 1
ATOM 2561 N N . LEU B 1 137 ? 3.229 -49.188 -15.258 1 81.12 137 LEU B N 1
ATOM 2562 C CA . LEU B 1 137 ? 2.402 -50.094 -16.031 1 81.12 137 LEU B CA 1
ATOM 2563 C C . LEU B 1 137 ? 3.119 -50.531 -17.312 1 81.12 137 LEU B C 1
ATOM 2565 O O . LEU B 1 137 ? 3.064 -51.719 -17.688 1 81.12 137 LEU B O 1
ATOM 2569 N N . ASN B 1 138 ? 3.818 -49.719 -17.906 1 80.25 138 ASN B N 1
ATOM 2570 C CA . ASN B 1 138 ? 4.555 -50 -19.125 1 80.25 138 ASN B CA 1
ATOM 2571 C C . ASN B 1 138 ? 5.758 -50.906 -18.859 1 80.25 138 ASN B C 1
ATOM 2573 O O . ASN B 1 138 ? 6.047 -51.812 -19.641 1 80.25 138 ASN B O 1
ATOM 2577 N N . TRP B 1 139 ? 6.406 -50.656 -17.75 1 79.06 139 TRP B N 1
ATOM 2578 C CA . TRP B 1 139 ? 7.559 -51.469 -17.391 1 79.06 139 TRP B CA 1
ATOM 2579 C C . TRP B 1 139 ? 7.137 -52.906 -17.109 1 79.06 139 TRP B C 1
ATOM 2581 O O . TRP B 1 139 ? 7.828 -53.844 -17.5 1 79.06 139 TRP B O 1
ATOM 2591 N N . MET B 1 140 ? 5.969 -53.156 -16.578 1 76.5 140 MET B N 1
ATOM 2592 C CA . MET B 1 140 ? 5.465 -54.5 -16.234 1 76.5 140 MET B CA 1
ATOM 2593 C C . MET B 1 140 ? 5.051 -55.25 -17.5 1 76.5 140 MET B C 1
ATOM 2595 O O . MET B 1 140 ? 5.195 -56.469 -17.562 1 76.5 140 MET B O 1
ATOM 2599 N N . GLU B 1 141 ? 4.66 -54.469 -18.516 1 71.75 141 GLU B N 1
ATOM 2600 C CA . GLU B 1 141 ? 4.234 -55.094 -19.766 1 71.75 141 GLU B CA 1
ATOM 2601 C C . GLU B 1 141 ? 5.434 -55.469 -20.625 1 71.75 141 GLU B C 1
ATOM 2603 O O . GLU B 1 141 ? 5.43 -56.5 -21.297 1 71.75 141 GLU B O 1
ATOM 2608 N N . MET B 1 142 ? 6.398 -54.719 -20.703 1 69.62 142 MET B N 1
ATOM 2609 C CA . MET B 1 142 ? 7.562 -54.906 -21.562 1 69.62 142 MET B CA 1
ATOM 2610 C C . MET B 1 142 ? 8.508 -55.938 -20.953 1 69.62 142 MET B C 1
ATOM 2612 O O . MET B 1 142 ? 9.219 -56.656 -21.672 1 69.62 142 MET B O 1
ATOM 2616 N N . PHE B 1 143 ? 8.641 -56.125 -19.75 1 67.25 143 PHE B N 1
ATOM 2617 C CA . PHE B 1 143 ? 9.5 -57.094 -19.062 1 67.25 143 PHE B CA 1
ATOM 2618 C C . PHE B 1 143 ? 8.68 -58 -18.141 1 67.25 143 PHE B C 1
ATOM 2620 O O . PHE B 1 143 ? 8.68 -57.781 -16.922 1 67.25 143 PHE B O 1
ATOM 2627 N N . PRO B 1 144 ? 7.754 -58.781 -18.969 1 64.19 144 PRO B N 1
ATOM 2628 C CA . PRO B 1 144 ? 6.949 -59.625 -18.109 1 64.19 144 PRO B CA 1
ATOM 2629 C C . PRO B 1 144 ? 7.801 -60.469 -17.156 1 64.19 144 PRO B C 1
ATOM 2631 O O . PRO B 1 144 ? 9 -60.656 -17.391 1 64.19 144 PRO B O 1
ATOM 2634 N N . SER B 1 145 ? 7.422 -60.906 -16.109 1 56 145 SER B N 1
ATOM 2635 C CA . SER B 1 145 ? 8.156 -61.844 -15.266 1 56 145 SER B CA 1
ATOM 2636 C C . SER B 1 145 ? 8.773 -62.969 -16.078 1 56 145 SER B C 1
ATOM 2638 O O . SER B 1 145 ? 8.062 -63.75 -16.719 1 56 145 SER B O 1
ATOM 2640 N N . GLN B 1 146 ? 9.836 -63.031 -16.781 1 48 146 GLN B N 1
ATOM 2641 C CA . GLN B 1 146 ? 10.531 -64.312 -16.75 1 48 146 GLN B CA 1
ATOM 2642 C C . GLN B 1 146 ? 10.242 -65.062 -15.461 1 48 146 GLN B C 1
ATOM 2644 O O . GLN B 1 146 ? 9.898 -64.438 -14.445 1 48 146 GLN B O 1
ATOM 2649 N N . GLU B 1 147 ? 10.125 -66.5 -15.422 1 46.5 147 GLU B N 1
ATOM 2650 C CA . GLU B 1 147 ? 10.172 -67.312 -14.227 1 46.5 147 GLU B CA 1
ATOM 2651 C C . GLU B 1 147 ? 11.062 -66.75 -13.156 1 46.5 147 GLU B C 1
ATOM 2653 O O . GLU B 1 147 ? 12.289 -66.688 -13.312 1 46.5 147 GLU B O 1
ATOM 2658 N N . GLN B 1 148 ? 10.883 -65.75 -12.695 1 42.91 148 GLN B N 1
ATOM 2659 C CA . GLN B 1 148 ? 11.688 -65.562 -11.484 1 42.91 148 GLN B CA 1
ATOM 2660 C C . GLN B 1 148 ? 11.828 -66.875 -10.727 1 42.91 148 GLN B C 1
ATOM 2662 O O . GLN B 1 148 ? 10.836 -67.438 -10.281 1 42.91 148 GLN B O 1
ATOM 2667 N N . GLU B 1 149 ? 12.641 -67.875 -11.18 1 44.69 149 GLU B N 1
ATOM 2668 C CA . GLU B 1 149 ? 13.07 -68.875 -10.172 1 44.69 149 GLU B CA 1
ATOM 2669 C C . GLU B 1 149 ? 13.062 -68.25 -8.773 1 44.69 149 GLU B C 1
ATOM 2671 O O . GLU B 1 149 ? 13.422 -67.062 -8.609 1 44.69 149 GLU B O 1
ATOM 2676 N N . PRO B 1 150 ? 12.234 -68.688 -7.926 1 44.44 150 PRO B N 1
ATOM 2677 C CA . PRO B 1 150 ? 12.398 -68.312 -6.523 1 44.44 150 PRO B CA 1
ATOM 2678 C C . PRO B 1 150 ? 13.859 -68.125 -6.133 1 44.44 150 PRO B C 1
ATOM 2680 O O . PRO B 1 150 ? 14.68 -69 -6.262 1 44.44 150 PRO B O 1
ATOM 2683 N N . ILE B 1 151 ? 14.508 -67.188 -6.613 1 39.31 151 ILE B N 1
ATOM 2684 C CA . ILE B 1 151 ? 15.789 -67 -5.945 1 39.31 151 ILE B CA 1
ATOM 2685 C C . ILE B 1 151 ? 15.656 -67.375 -4.473 1 39.31 151 ILE B C 1
ATOM 2687 O O . ILE B 1 151 ? 14.898 -66.75 -3.734 1 39.31 151 ILE B O 1
ATOM 2691 N N . ASN B 1 152 ? 15.758 -68.75 -4.133 1 36.91 152 ASN B N 1
ATOM 2692 C CA . ASN B 1 152 ? 16.078 -69.25 -2.807 1 36.91 152 ASN B CA 1
ATOM 2693 C C . ASN B 1 152 ? 17.047 -68.312 -2.068 1 36.91 152 ASN B C 1
ATOM 2695 O O . ASN B 1 152 ? 18.25 -68.375 -2.352 1 36.91 152 ASN B O 1
ATOM 2699 N N . VAL B 1 153 ? 16.766 -67.188 -1.91 1 36.53 153 VAL B N 1
ATOM 2700 C CA . VAL B 1 153 ? 17.469 -66.25 -1.024 1 36.53 153 VAL B CA 1
ATOM 2701 C C . VAL B 1 153 ? 17.781 -66.938 0.303 1 36.53 153 VAL B C 1
ATOM 2703 O O . VAL B 1 153 ? 17.109 -66.688 1.309 1 36.53 153 VAL B O 1
ATOM 2706 N N . SER B 1 154 ? 17.875 -68.312 0.303 1 34.44 154 SER B N 1
ATOM 2707 C CA . SER B 1 154 ? 18.5 -68.875 1.504 1 34.44 154 SER B CA 1
ATOM 2708 C C . SER B 1 154 ? 19.797 -68.125 1.825 1 34.44 154 SER B C 1
ATOM 2710 O O . SER B 1 154 ? 20.109 -67.875 2.994 1 34.44 154 SER B O 1
ATOM 2712 N N . GLY B 1 155 ? 20.859 -68.375 0.934 1 30.92 155 GLY B N 1
ATOM 2713 C CA . GLY B 1 155 ? 22.188 -68.125 1.447 1 30.92 155 GLY B CA 1
ATOM 2714 C C . GLY B 1 155 ? 22.484 -66.688 1.647 1 30.92 155 GLY B C 1
ATOM 2715 O O . GLY B 1 155 ? 23.312 -66.312 2.486 1 30.92 155 GLY B O 1
ATOM 2716 N N . LEU B 1 156 ? 22.375 -65.938 0.566 1 29.91 156 LEU B N 1
ATOM 2717 C CA . LEU B 1 156 ? 23.047 -64.625 0.711 1 29.91 156 LEU B CA 1
ATOM 2718 C C . LEU B 1 156 ? 22.25 -63.688 1.605 1 29.91 156 LEU B C 1
ATOM 2720 O O . LEU B 1 156 ? 22.375 -62.469 1.502 1 29.91 156 LEU B O 1
ATOM 2724 N N . GLN B 1 157 ? 21.266 -64.312 2.27 1 29.56 157 GLN B N 1
ATOM 2725 C CA . GLN B 1 157 ? 20.656 -63.469 3.318 1 29.56 157 GLN B CA 1
ATOM 2726 C C . GLN B 1 157 ? 21.719 -62.812 4.191 1 29.56 157 GLN B C 1
ATOM 2728 O O . GLN B 1 157 ? 21.406 -62.062 5.113 1 29.56 157 GLN B O 1
ATOM 2733 N N . GLN B 1 158 ? 22.812 -63.625 4.27 1 26.5 158 GLN B N 1
ATOM 2734 C CA . GLN B 1 158 ? 23.578 -63.281 5.457 1 26.5 158 GLN B CA 1
ATOM 2735 C C . GLN B 1 158 ? 24.094 -61.844 5.387 1 26.5 158 GLN B C 1
ATOM 2737 O O . GLN B 1 158 ? 24.094 -61.156 6.395 1 26.5 158 GLN B O 1
ATOM 2742 N N . ASP B 1 159 ? 25 -61.75 4.43 1 29.19 159 ASP B N 1
ATOM 2743 C CA . ASP B 1 159 ? 25.953 -60.688 4.758 1 29.19 159 ASP B CA 1
ATOM 2744 C C . ASP B 1 159 ? 25.312 -59.312 4.691 1 29.19 159 ASP B C 1
ATOM 2746 O O . ASP B 1 159 ? 25.922 -58.312 5.094 1 29.19 159 ASP B O 1
ATOM 2750 N N . ILE B 1 160 ? 24.469 -59.219 3.721 1 29.48 160 ILE B N 1
ATOM 2751 C CA . ILE B 1 160 ? 24.422 -57.781 3.5 1 29.48 160 ILE B CA 1
ATOM 2752 C C . ILE B 1 160 ? 23.766 -57.094 4.695 1 29.48 160 ILE B C 1
ATOM 2754 O O . ILE B 1 160 ? 23.562 -55.875 4.688 1 29.48 160 ILE B O 1
ATOM 2758 N N . ILE B 1 161 ? 23.062 -58 5.387 1 27.52 161 ILE B N 1
ATOM 2759 C CA . ILE B 1 161 ? 22.297 -57.219 6.344 1 27.52 161 ILE B CA 1
ATOM 2760 C C . ILE B 1 161 ? 23.234 -56.531 7.336 1 27.52 161 ILE B C 1
ATOM 2762 O O . ILE B 1 161 ? 22.781 -55.906 8.281 1 27.52 161 ILE B O 1
ATOM 2766 N N . HIS B 1 162 ? 24.469 -57.219 7.344 1 24.05 162 HIS B N 1
ATOM 2767 C CA . HIS B 1 162 ? 25 -56.812 8.641 1 24.05 162 HIS B CA 1
ATOM 2768 C C . HIS B 1 162 ? 25.078 -55.312 8.758 1 24.05 162 HIS B C 1
ATOM 2770 O O . HIS B 1 162 ? 26.172 -54.719 8.672 1 24.05 162 HIS B O 1
ATOM 2776 N N . ILE B 1 163 ? 24.438 -54.719 7.891 1 25.22 163 ILE B N 1
ATOM 2777 C CA . ILE B 1 163 ? 24.719 -53.344 8.25 1 25.22 163 ILE B CA 1
ATOM 2778 C C . ILE B 1 163 ? 24.547 -53.156 9.758 1 25.22 163 ILE B C 1
ATOM 2780 O O . ILE B 1 163 ? 23.5 -53.469 10.312 1 25.22 163 ILE B O 1
ATOM 2784 N N . SER B 1 164 ? 25.75 -53.312 10.469 1 21.91 164 SER B N 1
ATOM 2785 C CA . SER B 1 164 ? 25.969 -53.031 11.883 1 21.91 164 SER B CA 1
ATOM 2786 C C . SER B 1 164 ? 25 -52 12.391 1 21.91 164 SER B C 1
ATOM 2788 O O . SER B 1 164 ? 24.828 -50.938 11.758 1 21.91 164 SER B O 1
ATOM 2790 N N . GLU B 1 165 ? 24.047 -52.438 13.133 1 23.62 165 GLU B N 1
ATOM 2791 C CA . GLU B 1 165 ? 23.297 -51.75 14.164 1 23.62 165 GLU B CA 1
ATOM 2792 C C . GLU B 1 165 ? 24.188 -50.844 14.992 1 23.62 165 GLU B C 1
ATOM 2794 O O . GLU B 1 165 ? 24.875 -51.281 15.906 1 23.62 165 GLU B O 1
ATOM 2799 N N . LYS B 1 166 ? 25.281 -50.188 14.43 1 23.77 166 LYS B N 1
ATOM 2800 C CA . LYS B 1 166 ? 25.953 -49.406 15.438 1 23.77 166 LYS B CA 1
ATOM 2801 C C . LYS B 1 166 ? 24.984 -48.906 16.516 1 23.77 166 LYS B C 1
ATOM 2803 O O . LYS B 1 166 ? 23.797 -48.719 16.234 1 23.77 166 LYS B O 1
ATOM 2808 N N . GLN B 1 167 ? 25.469 -49 17.781 1 22.64 167 GLN B N 1
ATOM 2809 C CA . GLN B 1 167 ? 25.188 -48.688 19.172 1 22.64 167 GLN B CA 1
ATOM 2810 C C . GLN B 1 167 ? 24.312 -47.469 19.297 1 22.64 167 GLN B C 1
ATOM 2812 O O . GLN B 1 167 ? 24.297 -46.594 18.406 1 22.64 167 GLN B O 1
ATOM 2817 N N . PRO B 1 168 ? 23.281 -47.656 20.359 1 26.25 168 PRO B N 1
ATOM 2818 C CA . PRO B 1 168 ? 22.578 -46.531 21 1 26.25 168 PRO B CA 1
ATOM 2819 C C . PRO B 1 168 ? 23.484 -45.344 21.25 1 26.25 168 PRO B C 1
ATOM 2821 O O . PRO B 1 168 ? 24.453 -45.438 22 1 26.25 168 PRO B O 1
ATOM 2824 N N . CYS B 1 169 ? 24.172 -44.875 20.219 1 25.47 169 CYS B N 1
ATOM 2825 C CA . CYS B 1 169 ? 25 -43.781 20.734 1 25.47 169 CYS B CA 1
ATOM 2826 C C . CYS B 1 169 ? 24.281 -43.062 21.859 1 25.47 169 CYS B C 1
ATOM 2828 O O . CYS B 1 169 ? 23.078 -42.812 21.781 1 25.47 169 CYS B O 1
ATOM 2830 N N . ASP B 1 170 ? 24.891 -43.344 23.031 1 23.12 170 ASP B N 1
ATOM 2831 C CA . ASP B 1 170 ? 24.609 -42.625 24.266 1 23.12 170 ASP B CA 1
ATOM 2832 C C . ASP B 1 170 ? 24.078 -41.219 23.984 1 23.12 170 ASP B C 1
ATOM 2834 O O . ASP B 1 170 ? 24.656 -40.5 23.156 1 23.12 170 ASP B O 1
ATOM 2838 N N . ALA B 1 171 ? 22.828 -41.094 24.094 1 23.52 171 ALA B N 1
ATOM 2839 C CA . ALA B 1 171 ? 22.062 -39.875 24.328 1 23.52 171 ALA B CA 1
ATOM 2840 C C . ALA B 1 171 ? 22.844 -38.875 25.188 1 23.52 171 ALA B C 1
ATOM 2842 O O . ALA B 1 171 ? 22.297 -37.906 25.672 1 23.52 171 ALA B O 1
ATOM 2843 N N . ARG B 1 172 ? 24.016 -39.312 25.891 1 20.94 172 ARG B N 1
ATOM 2844 C CA . ARG B 1 172 ? 24.219 -38.375 27 1 20.94 172 ARG B CA 1
ATOM 2845 C C . ARG B 1 172 ? 23.953 -36.938 26.547 1 20.94 172 ARG B C 1
ATOM 2847 O O . ARG B 1 172 ? 23.234 -36.188 27.219 1 20.94 172 ARG B O 1
ATOM 2854 N N . ASP B 1 173 ? 24.922 -36.375 26.094 1 20.81 173 ASP B N 1
ATOM 2855 C CA . ASP B 1 173 ? 25.297 -35.188 26.844 1 20.81 173 ASP B CA 1
ATOM 2856 C C . ASP B 1 173 ? 24.469 -33.969 26.391 1 20.81 173 ASP B C 1
ATOM 2858 O O . ASP B 1 173 ? 24.547 -33.562 25.219 1 20.81 173 ASP B O 1
ATOM 2862 N N . THR B 1 174 ? 23.172 -33.906 26.922 1 22.92 174 THR B N 1
ATOM 2863 C CA . THR B 1 174 ? 22.344 -32.75 27.266 1 22.92 174 THR B CA 1
ATOM 2864 C C . THR B 1 174 ? 23.203 -31.5 27.484 1 22.92 174 THR B C 1
ATOM 2866 O O . THR B 1 174 ? 23.531 -31.156 28.625 1 22.92 174 THR B O 1
ATOM 2869 N N . THR B 1 175 ? 24.469 -31.516 27.016 1 21.48 175 THR B N 1
ATOM 2870 C CA . THR B 1 175 ? 25.156 -30.391 27.625 1 21.48 175 THR B CA 1
ATOM 2871 C C . THR B 1 175 ? 24.297 -29.125 27.531 1 21.48 175 THR B C 1
ATOM 2873 O O . THR B 1 175 ? 23.688 -28.859 26.5 1 21.48 175 THR B O 1
ATOM 2876 N N . ASN B 1 176 ? 23.719 -28.766 28.766 1 23.22 176 ASN B N 1
ATOM 2877 C CA . ASN B 1 176 ? 23.188 -27.547 29.359 1 23.22 176 ASN B CA 1
ATOM 2878 C C . ASN B 1 176 ? 23.844 -26.297 28.766 1 23.22 176 ASN B C 1
ATOM 2880 O O . ASN B 1 176 ? 24.891 -25.844 29.25 1 23.22 176 ASN B O 1
ATOM 2884 N N . PHE B 1 177 ? 24.328 -26.453 27.531 1 20.03 177 PHE B N 1
ATOM 2885 C CA . PHE B 1 177 ? 25 -25.172 27.281 1 20.03 177 PHE B CA 1
ATOM 2886 C C . PHE B 1 177 ? 24.109 -24 27.688 1 20.03 177 PHE B C 1
ATOM 2888 O O . PHE B 1 177 ? 23.031 -23.812 27.125 1 20.03 177 PHE B O 1
ATOM 2895 N N . SER B 1 178 ? 24.172 -23.703 29 1 22.95 178 SER B N 1
ATOM 2896 C CA . SER B 1 178 ? 23.859 -22.469 29.719 1 22.95 178 SER B CA 1
ATOM 2897 C C . SER B 1 178 ? 24.047 -21.25 28.828 1 22.95 178 SER B C 1
ATOM 2899 O O . SER B 1 178 ? 25.172 -20.906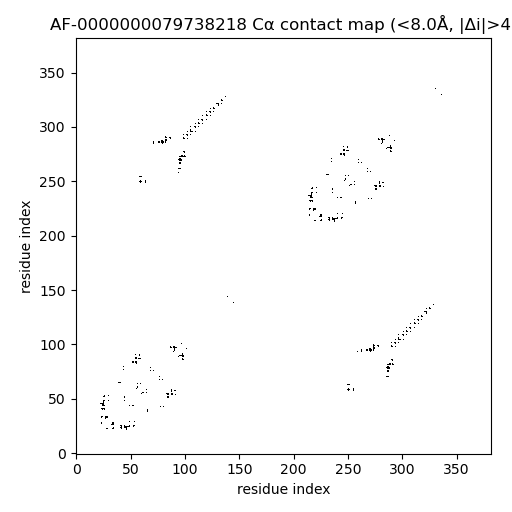 28.469 1 22.95 178 SER B O 1
ATOM 2901 N N . LEU B 1 179 ? 23.219 -21.281 27.703 1 19.27 179 LEU B N 1
ATOM 2902 C CA . LEU B 1 179 ? 23.125 -19.922 27.203 1 19.27 179 LEU B CA 1
ATOM 2903 C C . LEU B 1 179 ? 23.234 -18.906 28.344 1 19.27 179 LEU B C 1
ATOM 2905 O O . LEU B 1 179 ? 22.234 -18.453 28.875 1 19.27 179 LEU B O 1
ATOM 2909 N N . GLU B 1 180 ? 23.984 -19.234 29.438 1 22.41 180 GLU B N 1
ATOM 2910 C CA . GLU B 1 180 ? 24.266 -18.203 30.422 1 22.41 180 GLU B CA 1
ATOM 2911 C C . GLU B 1 180 ? 24.656 -16.891 29.75 1 22.41 180 GLU B C 1
ATOM 2913 O O . GLU B 1 180 ? 24.875 -15.875 30.422 1 22.41 180 GLU B O 1
ATOM 2918 N N . GLN B 1 181 ? 25.25 -17.016 28.469 1 20.16 181 GLN B N 1
ATOM 2919 C CA . GLN B 1 181 ? 26.266 -15.977 28.609 1 20.16 181 GLN B CA 1
ATOM 2920 C C . GLN B 1 181 ? 25.688 -14.703 29.219 1 20.16 181 GLN B C 1
ATOM 2922 O O . GLN B 1 181 ? 24.469 -14.469 29.109 1 20.16 181 GLN B O 1
ATOM 2927 N N . LEU B 1 182 ? 26.312 -13.578 28.844 1 17.64 182 LEU B N 1
ATOM 2928 C CA . LEU B 1 182 ? 26.875 -12.359 29.406 1 17.64 182 LEU B CA 1
ATOM 2929 C C . LEU B 1 182 ? 25.828 -11.258 29.484 1 17.64 182 LEU B C 1
ATOM 2931 O O . LEU B 1 182 ? 26.156 -10.086 29.703 1 17.64 182 LEU B O 1
ATOM 2935 N N . CYS B 1 183 ? 24.469 -11.594 28.984 1 21.17 183 CYS B N 1
ATOM 2936 C CA . CYS B 1 183 ? 23.984 -10.227 29.125 1 21.17 183 CYS B CA 1
ATOM 2937 C C . CYS B 1 183 ? 24.188 -9.711 30.547 1 21.17 183 CYS B C 1
ATOM 2939 O O . CYS B 1 183 ? 23.516 -10.148 31.469 1 21.17 183 CYS B O 1
ATOM 2941 N N . THR B 1 184 ? 25.375 -9.523 31.016 1 18.59 184 THR B N 1
ATOM 2942 C CA . THR B 1 184 ? 25.766 -8.93 32.281 1 18.59 184 THR B CA 1
ATOM 2943 C C . THR B 1 184 ? 24.859 -7.758 32.625 1 18.59 184 THR B C 1
ATOM 2945 O O . THR B 1 184 ? 24.359 -7.664 33.75 1 18.59 184 THR B O 1
ATOM 2948 N N . HIS B 1 185 ? 25.141 -6.516 32.219 1 19.16 185 HIS B N 1
ATOM 2949 C CA . HIS B 1 185 ? 25.516 -5.547 33.25 1 19.16 185 HIS B CA 1
ATOM 2950 C C . HIS B 1 185 ? 24.297 -4.871 33.844 1 19.16 185 HIS B C 1
ATOM 2952 O O . HIS B 1 185 ? 24.172 -4.781 35.062 1 19.16 185 HIS B O 1
ATOM 2958 N N . GLU B 1 186 ? 23.719 -3.826 33.125 1 22.81 186 GLU B N 1
ATOM 2959 C CA . GLU B 1 186 ? 23.688 -2.6 33.906 1 22.81 186 GLU B CA 1
ATOM 2960 C C . GLU B 1 186 ? 22.5 -2.605 34.875 1 22.81 186 GLU B C 1
ATOM 2962 O O . GLU B 1 186 ? 21.531 -3.344 34.688 1 22.81 186 GLU B O 1
ATOM 2967 N N . LYS B 1 187 ? 22.422 -1.412 35.656 1 21.33 187 LYS B N 1
ATOM 2968 C CA . LYS B 1 187 ? 22.016 -0.892 36.969 1 21.33 187 LYS B CA 1
ATOM 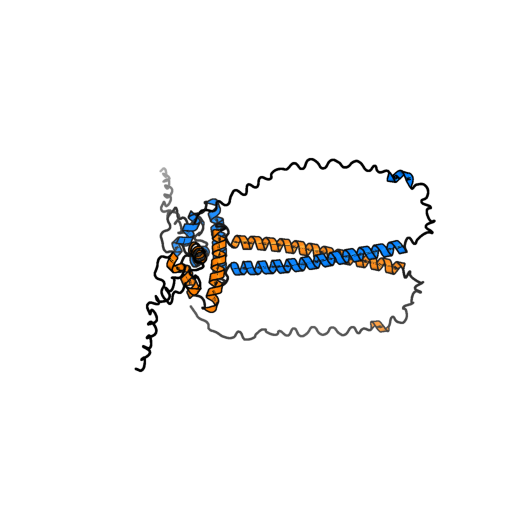2969 C C . LYS B 1 187 ? 20.5 -0.977 37.125 1 21.33 187 LYS B C 1
ATOM 2971 O O . LYS B 1 187 ? 19.75 -0.902 36.156 1 21.33 187 LYS B O 1
ATOM 2976 N N . PRO B 1 188 ? 20.094 -1.108 38.344 1 23.5 188 PRO B N 1
ATOM 2977 C CA . PRO B 1 188 ? 19.047 -1.178 39.375 1 23.5 188 PRO B CA 1
ATOM 2978 C C . PRO B 1 188 ? 18.062 -0.022 39.312 1 23.5 188 PRO B C 1
ATOM 2980 O O . PRO B 1 188 ? 17.125 0.061 40.094 1 23.5 188 PRO B O 1
ATOM 2983 N N . MET B 1 189 ? 18.016 0.999 38.25 1 22.95 189 MET B N 1
ATOM 2984 C CA . MET B 1 189 ? 17.594 2.203 38.969 1 22.95 189 MET B CA 1
ATOM 2985 C C . MET B 1 189 ? 16.203 2.021 39.562 1 22.95 189 MET B C 1
ATOM 2987 O O . MET B 1 189 ? 15.344 1.382 38.938 1 22.95 189 MET B O 1
ATOM 2991 N N . GLY B 1 190 ? 16.031 2.242 40.906 1 22.27 190 GLY B N 1
ATOM 2992 C CA . GLY B 1 190 ? 15.109 2.471 42.031 1 22.27 190 GLY B CA 1
ATOM 2993 C C . GLY B 1 190 ? 13.898 3.301 41.625 1 22.27 190 GLY B C 1
ATOM 2994 O O . GLY B 1 190 ? 12.875 3.277 42.312 1 22.27 190 GLY B O 1
ATOM 2995 N N . ILE B 1 191 ? 13.602 4.008 40.5 1 22.95 191 ILE B N 1
ATOM 2996 C CA . ILE B 1 191 ? 12.57 4.93 40.969 1 22.95 191 ILE B CA 1
ATOM 2997 C C . ILE B 1 191 ? 11.203 4.246 40.875 1 22.95 191 ILE B C 1
ATOM 2999 O O . ILE B 1 191 ? 10.93 3.477 39.969 1 22.95 191 ILE B O 1
#

InterPro domains:
  IPR004883 Lateral organ boundaries, LOB [PF03195] (24-121)
  IPR004883 Lateral organ boundaries, LOB [PS50891] (23-124)

Solvent-accessible surface area (backbone atoms only — not comparable to full-atom values): 22928 Å² total; per-residue (Å²): 137,83,80,76,76,76,77,77,73,74,79,72,76,74,72,74,59,67,65,78,76,75,72,50,25,25,53,29,55,73,68,70,48,85,56,58,95,79,43,88,56,40,86,80,17,43,59,91,41,48,63,56,40,53,40,30,36,74,54,32,31,66,66,47,51,53,53,53,46,70,74,41,61,78,92,44,36,65,56,20,49,52,26,46,35,55,42,24,45,32,28,70,76,31,72,43,38,27,52,49,43,53,43,52,51,49,51,52,50,43,51,52,49,52,52,52,37,50,51,42,51,51,51,43,52,52,49,52,51,51,46,54,52,54,54,53,54,50,52,50,65,75,57,52,81,65,82,68,64,76,75,74,72,66,70,77,62,58,68,73,60,63,65,74,77,73,72,81,71,77,71,61,85,67,74,70,73,68,74,68,72,63,76,68,78,78,74,76,74,80,126,137,81,80,76,77,77,76,77,74,75,79,73,74,74,73,75,58,68,65,78,76,77,73,50,23,24,53,28,55,74,67,71,47,86,56,58,96,80,44,87,56,38,87,81,16,42,60,89,42,48,63,57,40,51,39,29,37,72,52,33,32,65,69,47,51,53,53,54,46,70,74,39,60,77,90,44,36,65,56,21,49,52,26,44,36,53,43,23,47,32,27,69,77,31,72,43,36,26,50,51,44,52,43,52,51,50,53,52,48,42,52,53,49,51,51,52,37,51,51,44,52,50,52,41,53,53,48,52,50,51,45,54,53,53,53,54,54,50,51,51,65,75,56,50,80,63,82,69,65,74,73,73,68,67,69,75,59,56,66,74,58,59,63,72,75,72,69,82,67,75,76,60,84,70,70,72,72,66,82,59,68,70,90,63,79,86,83,77,85,77,126

Sequence (382 aa):
MEHCRQQSTPPCPDQNATPPIQYPCAACKSLRRRCPDNCVLAPYFPSSEPLRFTIVHKVYGASNIVRRLQELPEHQRSDAMNSMVYEAAARIRDPVYGCAGTVTLLQQQILGLQEELAKAQAEILNMQCQIANLVSLNWMEMFPSQEQEPINVSGLQQDIIHISEKQPCDARDTTNFSLEQLCTHEKPMGIMEHCRQQSTPPCPDQNATPPIQYPCAACKSLRRRCPDNCVLAPYFPSSEPLRFTIVHKVYGASNIVRRLQELPEHQRSDAMNSMVYEAAARIRDPVYGCAGTVTLLQQQILGLQEELAKAQAEILNMQCQIANLVSLNWMEMFPSQEQEPINVSGLQQDIIHISEKQPCDARDTTNFSLEQLCTHEKPMGI

Nearest PDB structures (foldseek):
  5ly0-assembly1_B  TM=9.741E-01  e=9.009E-11  Triticum turgidum
  5ly0-assembly1_B  TM=9.754E-01  e=6.025E-11  Triticum turgidum